Protein 4LZH (pdb70)

Structure (mmCIF, N/CA/C/O backbone):
data_4LZH
#
_entry.id   4LZH
#
_cell.length_a   150.746
_cell.length_b   150.746
_cell.length_c   43.067
_cell.angle_alpha   90.000
_cell.angle_beta   90.000
_cell.angle_gamma   120.000
#
_symmetry.space_group_name_H-M   'H 3'
#
loop_
_entity.id
_entity.type
_entity.pdbx_description
1 polymer L,D-transpeptidase
2 water water
#
loop_
_atom_site.group_PDB
_atom_site.id
_atom_site.type_symbol
_atom_site.label_atom_id
_atom_site.label_alt_id
_atom_site.label_comp_id
_atom_site.label_asym_id
_atom_site.label_entity_id
_atom_site.label_seq_id
_atom_site.pdbx_PDB_ins_code
_atom_site.Cartn_x
_atom_site.Cartn_y
_atom_site.Cartn_z
_atom_site.occupancy
_atom_site.B_iso_or_equiv
_atom_site.auth_seq_id
_atom_site.auth_comp_id
_atom_site.auth_asym_id
_atom_site.auth_atom_id
_atom_site.pdbx_PDB_model_num
ATOM 1 N N . ASN A 1 2 ? 51.737 22.170 3.214 1.00 43.47 21 ASN A N 1
ATOM 2 C CA . ASN A 1 2 ? 50.579 22.538 4.090 1.00 37.88 21 ASN A CA 1
ATOM 3 C C . ASN A 1 2 ? 50.224 21.345 4.972 1.00 36.66 21 ASN A C 1
ATOM 4 O O . ASN A 1 2 ? 50.047 20.213 4.469 1.00 32.29 21 ASN A O 1
ATOM 9 N N . ALA A 1 3 ? 50.112 21.582 6.280 1.00 32.71 22 ALA A N 1
ATOM 10 C CA . ALA A 1 3 ? 49.870 20.486 7.222 1.00 36.56 22 ALA A CA 1
ATOM 11 C C . ALA A 1 3 ? 48.496 19.811 7.016 1.00 32.77 22 ALA A C 1
ATOM 12 O O . ALA A 1 3 ? 48.327 18.669 7.423 1.00 36.89 22 ALA A O 1
ATOM 14 N N . VAL A 1 4 ? 47.528 20.527 6.431 1.00 29.90 23 VAL A N 1
ATOM 15 C CA . VAL A 1 4 ? 46.198 19.944 6.193 1.00 26.25 23 VAL A CA 1
ATOM 16 C C . VAL A 1 4 ? 45.886 19.566 4.716 1.00 24.64 23 VAL A C 1
ATOM 17 O O . VAL A 1 4 ? 44.721 19.384 4.370 1.00 18.10 23 VAL A O 1
ATOM 21 N N . THR A 1 5 ? 46.932 19.450 3.882 1.00 23.09 24 THR A N 1
ATOM 22 C CA . THR A 1 5 ? 46.838 18.839 2.556 1.00 24.38 24 THR A CA 1
ATOM 23 C C . THR A 1 5 ? 47.539 17.519 2.653 1.00 23.10 24 THR A C 1
ATOM 24 O O . THR A 1 5 ? 48.686 17.506 3.025 1.00 24.67 24 THR A O 1
ATOM 28 N N . TYR A 1 6 ? 46.850 16.410 2.396 1.00 21.47 25 TYR A N 1
ATOM 29 C CA . TYR A 1 6 ? 47.412 15.109 2.561 1.00 20.22 25 TYR A CA 1
ATOM 30 C C . TYR A 1 6 ? 47.469 14.420 1.213 1.00 21.70 25 TYR A C 1
ATOM 31 O O . TYR A 1 6 ? 46.491 14.404 0.456 1.00 18.96 25 TYR A O 1
ATOM 40 N N . PRO A 1 7 ? 48.593 13.779 0.897 1.00 25.79 26 PRO A N 1
ATOM 41 C CA . PRO A 1 7 ? 48.586 12.891 -0.277 1.00 24.92 26 PRO A CA 1
ATOM 42 C C . PRO A 1 7 ? 47.612 11.752 -0.044 1.00 23.14 26 PRO A C 1
ATOM 43 O O . PRO A 1 7 ? 47.458 11.284 1.074 1.00 26.84 26 PRO A O 1
ATOM 47 N N . LEU A 1 8 ? 46.834 11.390 -1.043 1.00 21.16 27 LEU A N 1
ATOM 48 C CA . LEU A 1 8 ? 45.906 10.320 -0.844 1.00 23.43 27 LEU A CA 1
ATOM 49 C C . LEU A 1 8 ? 46.575 9.005 -1.038 1.00 24.75 27 LEU A C 1
ATOM 50 O O . LEU A 1 8 ? 47.235 8.778 -2.084 1.00 25.29 27 LEU A O 1
ATOM 55 N N . PRO A 1 9 ? 46.371 8.095 -0.088 1.00 26.41 28 PRO A N 1
ATOM 56 C CA . PRO A 1 9 ? 46.946 6.753 -0.277 1.00 28.14 28 PRO A CA 1
ATOM 57 C C . PRO A 1 9 ? 46.260 6.065 -1.465 1.00 25.38 28 PRO A C 1
ATOM 58 O O . PRO A 1 9 ? 45.118 6.324 -1.715 1.00 24.10 28 PRO A O 1
ATOM 62 N N . THR A 1 10 ? 46.944 5.217 -2.187 1.00 26.91 29 THR A N 1
ATOM 63 C CA . THR A 1 10 ? 46.298 4.555 -3.323 1.00 27.54 29 THR A CA 1
ATOM 64 C C . THR A 1 10 ? 46.029 3.073 -3.049 1.00 29.14 29 THR A C 1
ATOM 65 O O . THR A 1 10 ? 45.533 2.363 -3.923 1.00 29.73 29 THR A O 1
ATOM 69 N N . ASP A 1 11 ? 46.341 2.623 -1.838 1.00 25.67 30 ASP A N 1
ATOM 70 C CA . ASP A 1 11 ? 46.225 1.231 -1.472 1.00 23.54 30 ASP A CA 1
ATOM 71 C C . ASP A 1 11 ? 45.050 0.927 -0.558 1.00 24.40 30 ASP A C 1
ATOM 72 O O . ASP A 1 11 ? 44.986 -0.155 0.040 1.00 20.85 30 ASP A O 1
ATOM 77 N N . GLY A 1 12 ? 44.115 1.878 -0.432 1.00 22.48 31 GLY A N 1
ATOM 78 C CA . GLY A 1 12 ? 42.991 1.697 0.465 1.00 21.25 31 GLY A CA 1
ATOM 79 C C . GLY A 1 12 ? 43.210 2.174 1.890 1.00 21.03 31 GLY A C 1
ATOM 80 O O . GLY A 1 12 ? 42.282 2.065 2.718 1.00 21.02 31 GLY A O 1
ATOM 81 N N . SER A 1 13 ? 44.411 2.683 2.2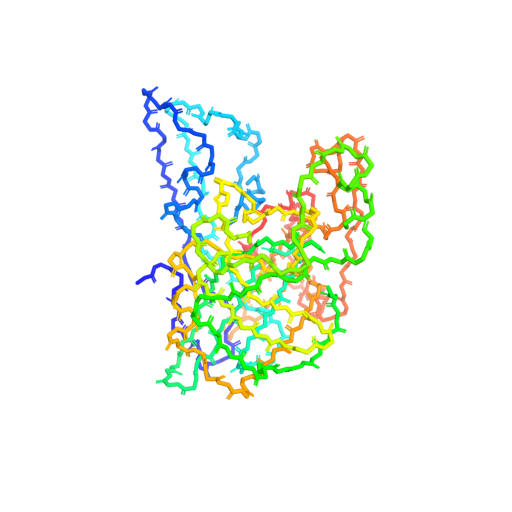23 1.00 19.18 32 SER A N 1
ATOM 82 C CA . SER A 1 13 ? 44.619 3.236 3.558 1.00 17.83 32 SER A CA 1
ATOM 83 C C . SER A 1 13 ? 43.719 4.469 3.716 1.00 15.82 32 SER A C 1
ATOM 84 O O . SER A 1 13 ? 43.545 5.220 2.779 1.00 15.34 32 SER A O 1
ATOM 87 N N . ARG A 1 14 ? 43.222 4.675 4.922 1.00 14.30 33 ARG A N 1
ATOM 88 C CA . ARG A 1 14 ? 42.440 5.859 5.279 1.00 14.82 33 ARG A CA 1
ATOM 89 C C . ARG A 1 14 ? 43.066 6.680 6.408 1.00 14.14 33 ARG A C 1
ATOM 90 O O . ARG A 1 14 ? 42.560 7.729 6.751 1.00 14.28 33 ARG A O 1
ATOM 98 N N . LEU A 1 15 ? 44.184 6.216 6.977 1.00 15.00 34 LEU A N 1
ATOM 99 C CA . LEU A 1 15 ? 44.803 6.947 8.065 1.00 14.66 34 LEU A CA 1
ATOM 100 C C . LEU A 1 15 ? 45.756 7.935 7.405 1.00 16.12 34 LEU A C 1
ATOM 101 O O . LEU A 1 15 ? 46.641 7.493 6.674 1.00 17.55 34 LEU A O 1
ATOM 106 N N . VAL A 1 16 ? 45.635 9.234 7.652 1.00 13.29 35 VAL A N 1
ATOM 107 C CA . VAL A 1 16 ? 46.517 10.206 7.018 1.00 14.98 35 VAL A CA 1
ATOM 108 C C . VAL A 1 16 ? 46.982 11.186 8.045 1.00 14.80 35 VAL A C 1
ATOM 109 O O . VAL A 1 16 ? 46.290 11.409 9.056 1.00 13.76 35 VAL A O 1
ATOM 113 N N . GLY A 1 17 ? 48.136 11.791 7.798 1.00 14.80 36 GLY A N 1
ATOM 114 C CA . GLY A 1 17 ? 48.605 12.869 8.658 1.00 16.74 36 GLY A CA 1
ATOM 115 C C . GLY A 1 17 ? 49.390 12.467 9.881 1.00 18.13 36 GLY A C 1
ATOM 116 O O . GLY A 1 17 ? 49.609 11.284 10.143 1.00 15.92 36 GLY A O 1
ATOM 117 N N . GLN A 1 18 ? 49.804 13.485 10.648 1.00 19.24 37 GLN A N 1
ATOM 118 C CA A GLN A 1 18 ? 50.622 13.286 11.854 0.60 20.73 37 GLN A CA 1
ATOM 119 C CA B GLN A 1 18 ? 50.646 13.307 11.844 0.40 19.91 37 GLN A CA 1
ATOM 120 C C . GLN A 1 18 ? 50.217 14.334 12.853 1.00 19.50 37 GLN A C 1
ATOM 121 O O . GLN A 1 18 ? 49.998 15.485 12.486 1.00 21.23 37 GLN A O 1
ATOM 132 N N . ASN A 1 19 ? 50.111 13.960 14.113 1.00 16.88 38 ASN A N 1
ATOM 133 C CA . ASN A 1 19 ? 49.763 14.948 15.118 1.00 17.39 38 ASN A CA 1
ATOM 134 C C . ASN A 1 19 ? 50.999 15.804 15.433 1.00 16.97 38 ASN A C 1
ATOM 135 O O . ASN A 1 19 ? 52.112 15.407 15.177 1.00 17.33 38 ASN A O 1
ATOM 140 N N . GLN A 1 20 ? 50.777 16.978 15.989 1.00 18.56 39 GLN A N 1
ATOM 141 C CA . GLN A 1 20 ? 51.868 17.759 16.562 1.00 19.62 39 GLN A CA 1
ATOM 142 C C . GLN A 1 20 ? 51.580 18.006 18.030 1.00 17.95 39 GLN A C 1
ATOM 143 O O . GLN A 1 20 ? 50.470 17.944 18.434 1.00 16.55 39 GLN A O 1
ATOM 149 N N . VAL A 1 21 ? 52.566 18.422 18.776 1.00 17.82 40 VAL A N 1
ATOM 150 C CA . VAL A 1 21 ? 52.334 18.843 20.137 1.00 18.89 40 VAL A CA 1
ATOM 151 C C . VAL A 1 21 ? 53.196 20.074 20.281 1.00 21.03 40 VAL A C 1
ATOM 152 O O . VAL A 1 21 ? 54.376 20.028 19.911 1.00 22.52 40 VAL A O 1
ATOM 156 N N . ILE A 1 22 ? 52.631 21.149 20.808 1.00 21.99 41 ILE A N 1
ATOM 157 C CA . ILE A 1 22 ? 53.369 22.377 20.988 1.00 24.54 41 ILE A CA 1
ATOM 158 C C . ILE A 1 22 ? 53.343 22.771 22.436 1.00 25.06 41 ILE A C 1
ATOM 159 O O . ILE A 1 22 ? 52.534 22.252 23.217 1.00 25.37 41 ILE A O 1
ATOM 164 N N . THR A 1 23 ? 54.236 23.682 22.819 1.00 28.54 42 THR A N 1
ATOM 165 C CA . THR A 1 23 ? 54.231 24.220 24.182 1.00 32.17 42 THR A CA 1
ATOM 166 C C . THR A 1 23 ? 53.702 25.658 24.117 1.00 32.51 42 THR A C 1
ATOM 167 O O . THR A 1 23 ? 54.121 26.413 23.275 1.00 31.11 42 THR A O 1
ATOM 171 N N . ILE A 1 24 ? 52.770 25.987 25.001 1.00 34.60 43 ILE A N 1
ATOM 172 C CA . ILE A 1 24 ? 52.222 27.337 25.107 1.00 34.19 43 ILE A CA 1
ATOM 173 C C . ILE A 1 24 ? 53.290 28.225 25.813 1.00 35.97 43 ILE A C 1
ATOM 174 O O . ILE A 1 24 ? 53.663 27.940 26.956 1.00 38.65 43 ILE A O 1
ATOM 179 N N . PRO A 1 25 ? 53.783 29.291 25.166 1.00 36.35 44 PRO A N 1
ATOM 180 C CA . PRO A 1 25 ? 54.626 30.206 25.997 1.00 39.61 44 PRO A CA 1
ATOM 181 C C . PRO A 1 25 ? 54.157 30.471 27.468 1.00 41.57 44 PRO A C 1
ATOM 182 O O . PRO A 1 25 ? 52.956 30.534 27.752 1.00 33.07 44 PRO A O 1
ATOM 186 N N . ASP A 1 26 ? 55.110 30.612 28.407 1.00 44.70 45 ASP A N 1
ATOM 187 C CA . ASP A 1 26 ? 54.757 30.933 29.826 1.00 48.90 45 ASP A CA 1
ATOM 188 C C . ASP A 1 26 ? 53.995 32.248 29.940 1.00 45.82 45 ASP A C 1
ATOM 189 O O . ASP A 1 26 ? 53.119 32.378 30.793 1.00 46.22 45 ASP A O 1
ATOM 194 N N . ASP A 1 27 ? 54.379 33.204 29.085 1.00 43.08 46 ASP A N 1
ATOM 195 C CA . ASP A 1 27 ? 53.820 34.568 29.001 1.00 46.95 46 ASP A CA 1
ATOM 196 C C . ASP A 1 27 ? 52.554 34.670 28.107 1.00 45.46 46 ASP A C 1
ATOM 197 O O . ASP A 1 27 ? 52.167 35.798 27.721 1.00 44.34 46 ASP A O 1
ATOM 202 N N . ASN A 1 28 ? 51.935 33.523 27.758 1.00 38.64 47 ASN A N 1
ATOM 203 C CA . ASN A 1 28 ? 50.799 33.515 26.810 1.00 36.27 47 ASN A CA 1
ATOM 204 C C . ASN A 1 28 ? 49.618 34.384 27.220 1.00 34.49 47 ASN A C 1
ATOM 205 O O . ASN A 1 28 ? 49.087 34.215 28.306 1.00 33.09 47 ASN A O 1
ATOM 210 N N . LYS A 1 29 ? 49.130 35.198 26.283 1.00 37.21 48 LYS A N 1
ATOM 211 C CA . LYS A 1 29 ? 47.893 35.965 26.457 1.00 38.26 48 LYS A CA 1
ATOM 212 C C . LYS A 1 29 ? 46.731 35.573 25.505 1.00 36.34 48 LYS A C 1
ATOM 213 O O . LYS A 1 29 ? 45.590 36.055 25.658 1.00 34.11 48 LYS A O 1
ATOM 219 N N . GLN A 1 30 ? 47.014 34.661 24.579 1.00 34.29 49 GLN A N 1
ATOM 220 C CA . GLN A 1 30 ? 46.078 34.278 23.486 1.00 30.73 49 GLN A CA 1
ATOM 221 C C . GLN A 1 30 ? 45.045 33.253 23.908 1.00 27.40 49 GLN A C 1
ATOM 222 O O . GLN A 1 30 ? 45.377 32.319 24.653 1.00 28.31 49 GLN A O 1
ATOM 228 N N . PRO A 1 31 ? 43.802 33.403 23.430 1.00 22.34 50 PRO A N 1
ATOM 229 C CA . PRO A 1 31 ? 42.815 32.408 23.742 1.00 22.50 50 PRO A CA 1
ATOM 230 C C . PRO A 1 31 ? 43.082 31.159 22.855 1.00 20.23 50 PRO A C 1
ATOM 231 O O . PRO A 1 31 ? 43.928 31.198 21.963 1.00 20.34 50 PRO A O 1
ATOM 235 N N . LEU A 1 32 ? 42.343 30.097 23.081 1.00 20.88 51 LEU A N 1
ATOM 236 C CA . LEU A 1 32 ? 42.504 28.875 22.297 1.00 19.31 51 LEU A CA 1
ATOM 237 C C . LEU A 1 32 ? 42.290 29.109 20.818 1.00 21.01 51 LEU A C 1
ATOM 238 O O . LEU A 1 32 ? 42.996 28.523 20.016 1.00 21.42 51 LEU A O 1
ATOM 243 N N . GLU A 1 33 ? 41.325 29.976 20.457 1.00 18.69 52 GLU A N 1
ATOM 244 C CA . GLU A 1 33 ? 40.961 30.238 19.060 1.00 18.69 52 GLU A CA 1
ATOM 245 C C . GLU A 1 33 ? 42.154 30.683 18.276 1.00 18.89 52 GLU A C 1
ATOM 246 O O . GLU A 1 33 ? 42.254 30.394 17.111 1.00 18.92 52 GLU A O 1
ATOM 252 N N . TYR A 1 34 ? 43.050 31.395 18.934 1.00 19.04 53 TYR A N 1
ATOM 253 C CA . TYR A 1 34 ? 44.293 31.800 18.284 1.00 21.42 53 TYR A CA 1
ATOM 254 C C . TYR A 1 34 ? 45.144 30.621 17.805 1.00 20.51 53 TYR A C 1
ATOM 255 O O . TYR A 1 34 ? 45.651 30.644 16.670 1.00 20.13 53 TYR A O 1
ATOM 264 N N . PHE A 1 35 ? 45.295 29.617 18.656 1.00 21.15 54 PHE A N 1
ATOM 265 C CA . PHE A 1 35 ? 46.042 28.375 18.273 1.00 19.92 54 PHE A CA 1
ATOM 266 C C . PHE A 1 35 ? 45.297 27.559 17.260 1.00 18.89 54 PHE A C 1
ATOM 267 O O . PHE A 1 35 ? 45.858 27.116 16.290 1.00 19.42 54 PHE A O 1
ATOM 275 N N . ALA A 1 36 ? 44.003 27.435 17.448 1.00 19.50 55 ALA A N 1
ATOM 276 C CA . ALA A 1 36 ? 43.185 26.723 16.497 1.00 18.72 55 ALA A CA 1
ATOM 277 C C . ALA A 1 36 ? 43.326 27.352 15.100 1.00 18.27 55 ALA A C 1
ATOM 278 O O . ALA A 1 36 ? 43.544 26.633 14.111 1.00 15.87 55 ALA A O 1
ATOM 280 N N . ALA A 1 37 ? 43.234 28.679 14.999 1.00 17.05 56 ALA A N 1
ATOM 281 C CA . ALA A 1 37 ? 43.450 29.339 13.705 1.00 18.02 56 ALA A CA 1
ATOM 282 C C . ALA A 1 37 ? 44.851 29.109 13.107 1.00 20.42 56 ALA A C 1
ATOM 283 O O . ALA A 1 37 ? 45.004 28.807 11.918 1.00 19.07 56 ALA A O 1
ATOM 285 N N . LYS A 1 38 ? 45.868 29.223 13.933 1.00 21.70 57 LYS A N 1
ATOM 286 C CA . LYS A 1 38 ? 47.251 29.060 13.487 1.00 23.01 57 LYS A CA 1
ATOM 287 C C . LYS A 1 38 ? 47.456 27.684 12.878 1.00 22.73 57 LYS A C 1
ATOM 288 O O . LYS A 1 38 ? 48.150 27.523 11.882 1.00 21.72 57 LYS A O 1
ATOM 294 N N . TYR A 1 39 ? 46.800 26.675 13.429 1.00 20.69 58 TYR A N 1
ATOM 295 C CA . TYR A 1 39 ? 46.983 25.296 12.952 1.00 19.26 58 TYR A CA 1
ATOM 296 C C . TYR A 1 39 ? 45.861 24.769 12.074 1.00 18.83 58 TYR A C 1
ATOM 297 O O . TYR A 1 39 ? 45.800 23.578 11.790 1.00 17.55 58 TYR A O 1
ATOM 306 N N . GLN A 1 40 ? 44.926 25.649 11.685 1.00 18.62 59 GLN A N 1
ATOM 307 C CA . GLN A 1 40 ? 43.813 25.285 10.852 1.00 18.18 59 GLN A CA 1
ATOM 308 C C . GLN A 1 40 ? 42.976 24.157 11.455 1.00 17.08 59 GLN A C 1
ATOM 309 O O . GLN A 1 40 ? 42.650 23.218 10.746 1.00 14.44 59 GLN A O 1
ATOM 323 N N . GLY A 1 42 ? 39.540 23.208 14.163 1.00 14.89 61 GLY A N 1
ATOM 324 C CA . GLY A 1 42 ? 38.368 23.735 14.795 1.00 15.42 61 GLY A CA 1
ATOM 325 C C . GLY A 1 42 ? 38.506 23.875 16.274 1.00 17.78 61 GLY A C 1
ATOM 326 O O . GLY A 1 42 ? 39.228 23.087 16.912 1.00 16.87 61 GLY A O 1
ATOM 327 N N . LEU A 1 43 ? 37.737 24.788 16.840 1.00 18.39 62 LEU A N 1
ATOM 328 C CA . LEU A 1 43 ? 37.783 24.958 18.298 1.00 18.60 62 LEU A CA 1
ATOM 329 C C . LEU A 1 43 ? 37.336 23.662 19.042 1.00 17.98 62 LEU A C 1
ATOM 330 O O . LEU A 1 43 ? 38.020 23.229 20.011 1.00 18.29 62 LEU A O 1
ATOM 335 N N . SER A 1 44 ? 36.267 23.001 18.594 1.00 18.13 63 SER A N 1
ATOM 336 C CA . SER A 1 44 ? 35.808 21.818 19.282 1.00 20.72 63 SER A CA 1
ATOM 337 C C . SER A 1 44 ? 36.852 20.690 19.201 1.00 19.35 63 SER A C 1
ATOM 338 O O . SER A 1 44 ? 37.056 19.949 20.189 1.00 17.41 63 SER A O 1
ATOM 341 N N . ASN A 1 45 ? 37.496 20.554 18.054 1.00 17.96 64 ASN A N 1
ATOM 342 C CA . ASN A 1 45 ? 38.579 19.551 17.884 1.00 17.67 64 ASN A CA 1
ATOM 343 C C . ASN A 1 45 ? 39.713 19.782 18.882 1.00 16.62 64 ASN A C 1
ATOM 344 O O . ASN A 1 45 ? 40.269 18.802 19.403 1.00 16.06 64 ASN A O 1
ATOM 357 N N . LEU A 1 47 ? 39.447 21.322 21.784 1.00 17.72 66 LEU A N 1
ATOM 358 C CA . LEU A 1 47 ? 38.956 20.976 23.110 1.00 19.25 66 LEU A CA 1
ATOM 359 C C . LEU A 1 47 ? 38.978 19.463 23.288 1.00 20.10 66 LEU A C 1
ATOM 360 O O . LEU A 1 47 ? 39.282 18.976 24.362 1.00 18.16 66 LEU A O 1
ATOM 365 N N . GLU A 1 48 ? 38.590 18.726 22.266 1.00 17.17 67 GLU A N 1
ATOM 366 C CA . GLU A 1 48 ? 38.507 17.248 22.348 1.00 17.45 67 GLU A CA 1
ATOM 367 C C . GLU A 1 48 ? 39.901 16.673 22.577 1.00 16.77 67 GLU A C 1
ATOM 368 O O . GLU A 1 48 ? 40.110 15.791 23.416 1.00 17.50 67 GLU A O 1
ATOM 374 N N . ALA A 1 49 ? 40.885 17.229 21.909 1.00 16.23 68 ALA A N 1
ATOM 375 C CA . ALA A 1 49 ? 42.230 16.696 21.988 1.00 16.41 68 ALA A CA 1
ATOM 376 C C . ALA A 1 49 ? 42.971 17.137 23.231 1.00 19.70 68 ALA A C 1
ATOM 377 O O . ALA A 1 49 ? 44.096 16.625 23.531 1.00 18.55 68 ALA A O 1
ATOM 379 N N . ASN A 1 50 ? 42.429 18.152 23.948 1.00 18.73 69 ASN A N 1
ATOM 380 C CA . ASN A 1 50 ? 43.130 18.711 25.048 1.00 19.14 69 ASN A CA 1
ATOM 381 C C . ASN A 1 50 ? 42.247 18.851 26.311 1.00 21.06 69 ASN A C 1
ATOM 382 O O . ASN A 1 50 ? 41.878 19.950 26.660 1.00 19.80 69 ASN A O 1
ATOM 387 N N . PRO A 1 51 ? 41.988 17.741 27.006 1.00 22.87 70 PRO A N 1
ATOM 388 C CA . PRO A 1 51 ? 41.144 17.692 28.211 1.00 25.99 70 PRO A CA 1
ATOM 389 C C . PRO A 1 51 ? 41.495 18.744 29.206 1.00 26.52 70 PRO A C 1
ATOM 390 O O . PRO A 1 51 ? 42.636 18.959 29.513 1.00 27.50 70 PRO A O 1
ATOM 394 N N . GLY A 1 52 ? 40.495 19.471 29.655 1.00 31.99 71 GLY A N 1
ATOM 395 C CA . GLY A 1 52 ? 40.752 20.552 30.603 1.00 35.13 71 GLY A CA 1
ATOM 396 C C . GLY A 1 52 ? 41.459 21.809 30.076 1.00 35.59 71 GLY A C 1
ATOM 397 O O . GLY A 1 52 ? 41.800 22.690 30.868 1.00 37.49 71 GLY A O 1
ATOM 398 N N . VAL A 1 53 ? 41.680 21.966 28.769 1.00 28.72 72 VAL A N 1
ATOM 399 C CA . VAL A 1 53 ? 42.350 23.193 28.308 1.00 27.60 72 VAL A CA 1
ATOM 400 C C . VAL A 1 53 ? 41.358 24.363 28.562 1.00 28.58 72 VAL A C 1
ATOM 401 O O . VAL A 1 53 ? 40.147 24.181 28.468 1.00 29.60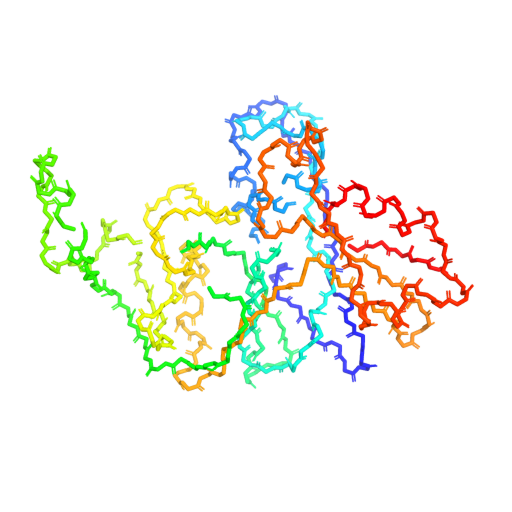 72 VAL A O 1
ATOM 405 N N . ASP A 1 54 ? 41.887 25.549 28.826 1.00 32.45 73 ASP A N 1
ATOM 406 C CA . ASP A 1 54 ? 41.096 26.741 29.088 1.00 35.77 73 ASP A CA 1
ATOM 407 C C . ASP A 1 54 ? 40.875 27.479 27.777 1.00 33.22 73 ASP A C 1
ATOM 408 O O . ASP A 1 54 ? 41.799 28.007 27.224 1.00 33.35 73 ASP A O 1
ATOM 413 N N . THR A 1 55 ? 39.660 27.534 27.269 1.00 35.33 74 THR A N 1
ATOM 414 C CA . THR A 1 55 ? 39.441 28.263 26.020 1.00 34.28 74 THR A CA 1
ATOM 415 C C . THR A 1 55 ? 39.750 29.754 26.117 1.00 32.78 74 THR A C 1
ATOM 416 O O . THR A 1 55 ? 40.126 30.373 25.136 1.00 28.32 74 THR A O 1
ATOM 420 N N . TYR A 1 56 ? 39.566 30.335 27.305 1.00 30.05 75 TYR A N 1
ATOM 421 C CA . TYR A 1 56 ? 39.828 31.750 27.538 1.00 30.74 75 TYR A CA 1
ATOM 422 C C . TYR A 1 56 ? 41.302 32.056 27.433 1.00 29.54 75 TYR A C 1
ATOM 423 O O . TYR A 1 56 ? 41.691 33.046 26.846 1.00 28.38 75 TYR A O 1
ATOM 432 N N . LEU A 1 57 ? 42.143 31.198 28.017 1.00 33.21 76 LEU A N 1
ATOM 433 C CA . LEU A 1 57 ? 43.561 31.469 28.052 1.00 32.90 76 LEU A CA 1
ATOM 434 C C . LEU A 1 57 ? 44.313 30.184 28.364 1.00 33.30 76 LEU A C 1
ATOM 435 O O . LEU A 1 57 ? 44.444 29.807 29.544 1.00 32.92 76 LEU A O 1
ATOM 440 N N . PRO A 1 58 ? 44.778 29.485 27.319 1.00 31.53 77 PRO A N 1
ATOM 441 C CA . PRO A 1 58 ? 45.570 28.279 27.562 1.00 31.44 77 PRO A CA 1
ATOM 442 C C . PRO A 1 58 ? 46.786 28.566 28.491 1.00 32.26 77 PRO A C 1
ATOM 443 O O . PRO A 1 58 ? 47.591 29.476 28.257 1.00 32.09 77 PRO A O 1
ATOM 447 N N . LYS A 1 59 ? 46.888 27.733 29.506 1.00 37.23 78 LYS A N 1
ATOM 448 C CA . LYS A 1 59 ? 47.863 27.911 30.592 1.00 40.53 78 LYS A CA 1
ATOM 449 C C . LYS A 1 59 ? 49.280 27.970 30.074 1.00 39.87 78 LYS A C 1
ATOM 450 O O . LYS A 1 59 ? 49.759 27.026 29.439 1.00 35.81 78 LYS A O 1
ATOM 456 N N . GLY A 1 60 ? 49.977 29.062 30.371 1.00 38.82 79 GLY A N 1
ATOM 457 C CA . GLY A 1 60 ? 51.365 29.243 29.905 1.00 38.90 79 GLY A CA 1
ATOM 458 C C . GLY A 1 60 ? 52.227 28.070 30.405 1.00 41.36 79 GLY A C 1
ATOM 459 O O . GLY A 1 60 ? 51.973 27.546 31.481 1.00 39.42 79 GLY A O 1
ATOM 460 N N . GLY A 1 61 ? 53.178 27.607 29.592 1.00 42.11 80 GLY A N 1
ATOM 461 C CA . GLY A 1 61 ? 53.923 26.364 29.876 1.00 46.44 80 GLY A CA 1
ATOM 462 C C . GLY A 1 61 ? 53.174 25.018 29.818 1.00 44.63 80 GLY A C 1
ATOM 463 O O . GLY A 1 61 ? 53.727 23.970 30.179 1.00 41.04 80 GLY A O 1
ATOM 464 N N . SER A 1 62 ? 51.915 24.995 29.405 1.00 36.71 81 SER A N 1
ATOM 465 C CA . SER A 1 62 ? 51.261 23.712 29.238 1.00 33.72 81 SER A CA 1
ATOM 466 C C . SER A 1 62 ? 51.563 23.234 27.794 1.00 29.61 81 SER A C 1
ATOM 467 O O . SER A 1 62 ? 52.128 23.986 26.957 1.00 30.05 81 SER A O 1
ATOM 470 N N . VAL A 1 63 ? 51.185 21.988 27.509 1.00 28.65 82 VAL A N 1
ATOM 471 C CA . VAL A 1 63 ? 51.369 21.443 26.142 1.00 25.15 82 VAL A CA 1
ATOM 472 C C . VAL A 1 63 ? 50.043 21.338 25.482 1.00 24.64 82 VAL A C 1
ATOM 473 O O . VAL A 1 63 ? 49.044 21.130 26.143 1.00 22.83 82 VAL A O 1
ATOM 477 N N . LEU A 1 64 ? 50.034 21.488 24.167 1.00 22.93 83 LEU A N 1
ATOM 478 C CA . LEU A 1 64 ? 48.783 21.446 23.423 1.00 21.60 83 LEU A CA 1
ATOM 479 C C . LEU A 1 64 ? 48.910 20.476 22.272 1.00 18.30 83 LEU A C 1
ATOM 480 O O . LEU A 1 64 ? 49.833 20.528 21.483 1.00 16.58 83 LEU A O 1
ATOM 485 N N . ASN A 1 65 ? 47.987 19.543 22.216 1.00 17.41 84 ASN A N 1
ATOM 486 C CA . ASN A 1 65 ? 47.918 18.598 21.141 1.00 16.76 84 ASN A CA 1
ATOM 487 C C . ASN A 1 65 ? 47.229 19.220 19.921 1.00 16.59 84 ASN A C 1
ATOM 488 O O . ASN A 1 65 ? 46.182 19.806 20.047 1.00 17.41 84 ASN A O 1
ATOM 493 N N . ILE A 1 66 ? 47.775 18.993 18.739 1.00 16.65 85 ILE A N 1
ATOM 494 C CA . ILE A 1 66 ? 47.205 19.511 17.469 1.00 15.80 85 ILE A CA 1
ATOM 495 C C . ILE A 1 66 ? 46.829 18.267 16.653 1.00 15.95 85 ILE A C 1
ATOM 496 O O . ILE A 1 66 ? 47.728 17.587 16.152 1.00 16.22 85 ILE A O 1
ATOM 501 N N . PRO A 1 67 ? 45.535 17.965 16.538 1.00 15.59 86 PRO A N 1
ATOM 502 C CA . PRO A 1 67 ? 45.079 16.655 16.036 1.00 15.79 86 PRO A CA 1
ATOM 503 C C . PRO A 1 67 ? 44.969 16.638 14.510 1.00 16.34 86 PRO A C 1
ATOM 504 O O . PRO A 1 67 ? 43.878 16.671 13.968 1.00 19.23 86 PRO A O 1
ATOM 508 N N . GLN A 1 68 ? 46.127 16.609 13.844 1.00 16.36 87 GLN A N 1
ATOM 509 C CA . GLN A 1 68 ? 46.226 16.675 12.382 1.00 16.56 87 GLN A CA 1
ATOM 510 C C . GLN A 1 68 ? 46.262 15.290 11.765 1.00 16.24 87 GLN A C 1
ATOM 511 O O . GLN A 1 68 ? 46.087 15.187 10.577 1.00 17.99 87 GLN A O 1
ATOM 517 N N . GLN A 1 69 ? 46.437 14.244 12.564 1.00 14.70 88 GLN A N 1
ATOM 518 C CA . GLN A 1 69 ? 46.196 12.882 12.120 1.00 13.34 88 GLN A CA 1
ATOM 519 C C . GLN A 1 69 ? 44.725 12.491 12.156 1.00 12.23 88 GLN A C 1
ATOM 520 O O . GLN A 1 69 ? 44.019 12.815 13.107 1.00 11.38 88 GLN A O 1
ATOM 526 N N . LEU A 1 70 ? 44.236 11.871 11.082 1.00 11.33 89 LEU A N 1
ATOM 527 C CA . LEU A 1 70 ? 42.833 11.571 10.965 1.00 11.77 89 LEU A CA 1
ATOM 528 C C . LEU A 1 70 ? 42.592 10.331 10.100 1.00 12.23 89 LEU A C 1
ATOM 529 O O . LEU A 1 70 ? 43.455 9.917 9.329 1.00 11.68 89 LEU A O 1
ATOM 534 N N . ILE A 1 71 ? 41.409 9.746 10.272 1.00 11.00 90 ILE A N 1
ATOM 535 C CA . ILE A 1 71 ? 40.889 8.745 9.371 1.00 10.81 90 ILE A CA 1
ATOM 536 C C . ILE A 1 71 ? 39.941 9.412 8.356 1.00 11.54 90 ILE A C 1
ATOM 537 O O . ILE A 1 71 ? 38.975 10.090 8.738 1.00 12.35 90 ILE A O 1
ATOM 542 N N . LEU A 1 72 ? 40.162 9.156 7.082 1.00 11.81 91 LEU A N 1
ATOM 543 C CA . LEU A 1 72 ? 39.226 9.637 6.086 1.00 12.20 91 LEU A CA 1
ATOM 544 C C . LEU A 1 72 ? 37.871 9.015 6.235 1.00 12.52 91 LEU A C 1
ATOM 545 O O . LEU A 1 72 ? 37.761 7.828 6.456 1.00 12.55 91 LEU A O 1
ATOM 550 N N . PRO A 1 73 ? 36.820 9.835 6.193 1.00 13.32 92 PRO A N 1
ATOM 551 C CA . PRO A 1 73 ? 35.487 9.255 6.244 1.00 15.24 92 PRO A CA 1
ATOM 552 C C . PRO A 1 73 ? 35.273 8.239 5.118 1.00 16.14 92 PRO A C 1
ATOM 553 O O . PRO A 1 73 ? 35.919 8.321 4.070 1.00 15.53 92 PRO A O 1
ATOM 557 N N . ASP A 1 74 ? 34.382 7.298 5.356 1.00 18.73 93 ASP A N 1
ATOM 558 C CA . ASP A 1 74 ? 34.110 6.211 4.446 1.00 22.14 93 ASP A CA 1
ATOM 559 C C . ASP A 1 74 ? 33.105 6.712 3.401 1.00 22.66 93 ASP A C 1
ATOM 560 O O . ASP A 1 74 ? 31.883 6.632 3.595 1.00 24.28 93 ASP A O 1
ATOM 565 N N . THR A 1 75 ? 33.626 7.327 2.355 1.00 22.61 94 THR A N 1
ATOM 566 C CA . THR A 1 75 ? 32.806 7.913 1.298 1.00 20.14 94 THR A CA 1
ATOM 567 C C . THR A 1 75 ? 33.594 7.800 0.057 1.00 19.55 94 THR A C 1
ATOM 568 O O . THR A 1 75 ? 34.785 7.546 0.102 1.00 19.95 94 THR A O 1
ATOM 572 N N . VAL A 1 76 ? 32.999 8.153 -1.074 1.00 20.21 95 VAL A N 1
ATOM 573 C CA . VAL A 1 76 ? 33.811 8.360 -2.251 1.00 20.92 95 VAL A CA 1
ATOM 574 C C . VAL A 1 76 ? 34.887 9.416 -2.060 1.00 20.74 95 VAL A C 1
ATOM 575 O O . VAL A 1 76 ? 34.690 10.356 -1.273 1.00 21.19 95 VAL A O 1
ATOM 579 N N . HIS A 1 77 ? 36.005 9.287 -2.772 1.00 17.94 96 HIS A N 1
ATOM 580 C CA . HIS A 1 77 ? 37.039 10.288 -2.749 1.00 20.04 96 HIS A CA 1
ATOM 581 C C . HIS A 1 77 ? 36.927 11.271 -3.886 1.00 21.73 96 HIS A C 1
ATOM 582 O O . HIS A 1 77 ? 37.805 11.378 -4.773 1.00 19.28 96 HIS A O 1
ATOM 589 N N . GLU A 1 78 ? 35.793 11.967 -3.869 1.00 21.73 97 GLU A N 1
ATOM 590 C CA . GLU A 1 78 ? 35.431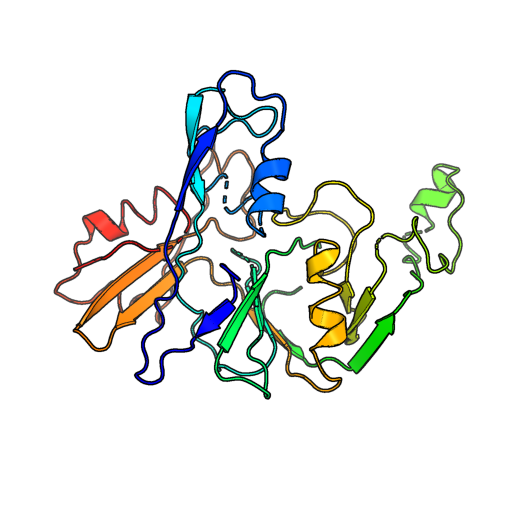 12.837 -4.943 1.00 23.14 97 GLU A CA 1
ATOM 591 C C . GLU A 1 78 ? 34.718 14.046 -4.344 1.00 20.37 97 GLU A C 1
ATOM 592 O O . GLU A 1 78 ? 33.844 13.901 -3.455 1.00 22.24 97 GLU A O 1
ATOM 598 N N . GLY A 1 79 ? 35.098 15.209 -4.831 1.00 19.17 98 GLY A N 1
ATOM 599 C CA . GLY A 1 79 ? 34.387 16.456 -4.496 1.00 17.11 98 GLY A CA 1
ATOM 600 C C . GLY A 1 79 ? 34.514 16.819 -3.032 1.00 15.11 98 GLY A C 1
ATOM 601 O O . GLY A 1 79 ? 35.583 16.645 -2.453 1.00 15.55 98 GLY A O 1
ATOM 602 N N . ILE A 1 80 ? 33.444 17.350 -2.441 1.00 14.73 99 ILE A N 1
ATOM 603 C CA . ILE A 1 80 ? 33.478 17.862 -1.082 1.00 14.20 99 ILE A CA 1
ATOM 604 C C . ILE A 1 80 ? 32.674 16.946 -0.204 1.00 13.59 99 ILE A C 1
ATOM 605 O O . ILE A 1 80 ? 31.565 16.609 -0.521 1.00 14.73 99 ILE A O 1
ATOM 610 N N . ILE A 1 81 ? 33.248 16.551 0.917 1.00 13.46 100 ILE A N 1
ATOM 611 C CA . ILE A 1 81 ? 32.558 15.783 1.949 1.00 13.27 100 ILE A CA 1
ATOM 612 C C . ILE A 1 81 ? 32.597 16.636 3.226 1.00 12.89 100 ILE A C 1
ATOM 613 O O . ILE A 1 81 ? 33.687 17.117 3.660 1.00 14.33 100 ILE A O 1
ATOM 618 N N . ILE A 1 82 ? 31.431 16.851 3.797 1.00 12.79 101 ILE A N 1
ATOM 619 C CA . ILE A 1 82 ? 31.297 17.595 5.067 1.00 13.55 101 ILE A CA 1
ATOM 620 C C . ILE A 1 82 ? 30.769 16.718 6.153 1.00 13.28 101 ILE A C 1
ATOM 621 O O . ILE A 1 82 ? 29.635 16.149 6.044 1.00 14.13 101 ILE A O 1
ATOM 626 N N . ASN A 1 83 ? 31.587 16.554 7.188 1.00 13.84 102 ASN A N 1
ATOM 627 C CA . ASN A 1 83 ? 31.273 15.733 8.317 1.00 13.42 102 ASN A CA 1
ATOM 628 C C . ASN A 1 83 ? 31.088 16.685 9.518 1.00 14.82 102 ASN A C 1
ATOM 629 O O . ASN A 1 83 ? 32.045 17.066 10.202 1.00 15.10 102 ASN A O 1
ATOM 634 N N . SER A 1 84 ? 29.845 17.095 9.732 1.00 15.70 103 SER A N 1
ATOM 635 C CA . SER A 1 84 ? 29.475 18.013 10.812 1.00 19.41 103 SER A CA 1
ATOM 636 C C . SER A 1 84 ? 29.861 17.539 12.216 1.00 18.75 103 SER A C 1
ATOM 637 O O . SER A 1 84 ? 30.276 18.349 13.044 1.00 19.61 103 SER A O 1
ATOM 640 N N . ALA A 1 85 ? 29.835 16.235 12.440 1.00 17.47 104 ALA A N 1
ATOM 641 C CA . ALA A 1 85 ? 30.154 15.638 13.754 1.00 18.29 104 ALA A CA 1
ATOM 642 C C . ALA A 1 85 ? 31.596 15.895 14.166 1.00 16.83 104 ALA A C 1
ATOM 643 O O . ALA A 1 85 ? 31.888 15.855 15.327 1.00 19.21 104 ALA A O 1
ATOM 645 N N . GLU A 1 86 ? 32.489 16.184 13.222 1.00 14.90 105 GLU A N 1
ATOM 646 C CA . GLU A 1 86 ? 33.900 16.522 13.519 1.00 14.92 105 GLU A CA 1
ATOM 647 C C . GLU A 1 86 ? 34.303 17.880 13.008 1.00 14.54 105 GLU A C 1
ATOM 648 O O . GLU A 1 86 ? 35.493 18.220 13.028 1.00 15.71 105 GLU A O 1
ATOM 667 N N . ARG A 1 88 ? 34.548 19.120 10.030 1.00 13.66 107 ARG A N 1
ATOM 668 C CA . ARG A 1 88 ? 35.517 19.131 8.964 1.00 13.24 107 ARG A CA 1
ATOM 669 C C . ARG A 1 88 ? 34.902 19.053 7.593 1.00 12.78 107 ARG A C 1
ATOM 670 O O . ARG A 1 88 ? 33.898 18.385 7.376 1.00 12.36 107 ARG A O 1
ATOM 678 N N . LEU A 1 89 ? 35.581 19.711 6.674 1.00 12.13 108 LEU A N 1
ATOM 679 C CA . LEU A 1 89 ? 35.241 19.665 5.257 1.00 13.38 108 LEU A CA 1
ATOM 680 C C . LEU A 1 89 ? 36.469 19.043 4.601 1.00 13.08 108 LEU A C 1
ATOM 681 O O . LEU A 1 89 ? 37.576 19.552 4.787 1.00 14.90 108 LEU A O 1
ATOM 686 N N . TYR A 1 90 ? 36.242 18.008 3.770 1.00 12.83 109 TYR A N 1
ATOM 687 C CA . TYR A 1 90 ? 37.256 17.282 2.997 1.00 12.19 109 TYR A CA 1
ATOM 688 C C . TYR A 1 90 ? 37.052 17.611 1.522 1.00 12.75 109 TYR A C 1
ATOM 689 O O . TYR A 1 90 ? 35.923 17.536 1.067 1.00 12.36 109 TYR A O 1
ATOM 698 N N . TYR A 1 91 ? 38.104 18.033 0.817 1.00 12.51 110 TYR A N 1
ATOM 699 C CA . TYR A 1 91 ? 37.992 18.343 -0.582 1.00 13.89 110 TYR A CA 1
ATOM 700 C C . TYR A 1 91 ? 38.990 17.498 -1.308 1.00 15.19 110 TYR A C 1
ATOM 701 O O . TYR A 1 91 ? 40.183 17.588 -0.971 1.00 15.67 110 TYR A O 1
ATOM 710 N N . TYR A 1 92 ? 38.477 16.729 -2.247 1.00 15.11 111 TYR A N 1
ATOM 711 C CA . TYR A 1 92 ? 39.220 15.807 -3.146 1.00 16.27 111 TYR A CA 1
ATOM 712 C C . TYR A 1 92 ? 39.274 16.471 -4.526 1.00 16.73 111 TYR A C 1
ATOM 713 O O . TYR A 1 92 ? 38.351 16.317 -5.320 1.00 18.00 111 TYR A O 1
ATOM 722 N N . PRO A 1 93 ? 40.290 17.291 -4.776 1.00 17.62 112 PRO A N 1
ATOM 723 C CA . PRO A 1 93 ? 40.323 18.003 -6.061 1.00 19.52 112 PRO A CA 1
ATOM 724 C C . PRO A 1 93 ? 40.547 17.095 -7.265 1.00 22.24 112 PRO A C 1
ATOM 725 O O . PRO A 1 93 ? 41.305 16.081 -7.215 1.00 20.46 112 PRO A O 1
ATOM 729 N N . LYS A 1 94 ? 39.927 17.472 -8.376 1.00 22.42 113 LYS A N 1
ATOM 730 C CA . LYS A 1 94 ? 40.172 16.770 -9.623 1.00 26.22 113 LYS A CA 1
ATOM 731 C C . LYS A 1 94 ? 41.621 16.862 -10.082 1.00 23.54 113 LYS A C 1
ATOM 732 O O . LYS A 1 94 ? 42.097 15.920 -10.649 1.00 25.54 113 LYS A O 1
ATOM 738 N N . GLY A 1 95 ? 42.267 17.996 -9.800 1.00 21.18 114 GLY A N 1
ATOM 739 C CA . GLY A 1 95 ? 43.572 18.376 -10.329 1.00 22.58 114 GLY A CA 1
ATOM 740 C C . GLY A 1 95 ? 44.732 17.731 -9.614 1.00 23.09 114 GLY A C 1
ATOM 741 O O . GLY A 1 95 ? 45.864 17.868 -10.070 1.00 23.33 114 GLY A O 1
ATOM 742 N N . THR A 1 96 ? 44.464 16.999 -8.517 1.00 20.85 115 THR A N 1
ATOM 743 C CA . THR A 1 96 ? 45.555 16.461 -7.703 1.00 23.24 115 THR A CA 1
ATOM 744 C C . THR A 1 96 ? 45.129 15.095 -7.225 1.00 22.90 115 THR A C 1
ATOM 745 O O . THR A 1 96 ? 43.958 14.671 -7.431 1.00 23.90 115 THR A O 1
ATOM 749 N N . ASN A 1 97 ? 46.070 14.386 -6.580 1.00 21.85 116 ASN A N 1
ATOM 750 C CA . ASN A 1 97 ? 45.706 13.175 -5.894 1.00 22.21 116 ASN A CA 1
ATOM 751 C C . ASN A 1 97 ? 45.863 13.408 -4.376 1.00 21.52 116 ASN A C 1
ATOM 752 O O . ASN A 1 97 ? 46.645 12.736 -3.696 1.00 19.27 116 ASN A O 1
ATOM 757 N N . THR A 1 98 ? 45.180 14.429 -3.872 1.00 19.02 117 THR A N 1
ATOM 758 C CA . THR A 1 98 ? 45.355 14.861 -2.499 1.00 19.20 117 THR A CA 1
ATOM 759 C C . THR A 1 98 ? 43.970 15.040 -1.936 1.00 16.72 117 THR A C 1
ATOM 760 O O . THR A 1 98 ? 42.961 15.012 -2.665 1.00 16.21 117 THR A O 1
ATOM 764 N N . VAL A 1 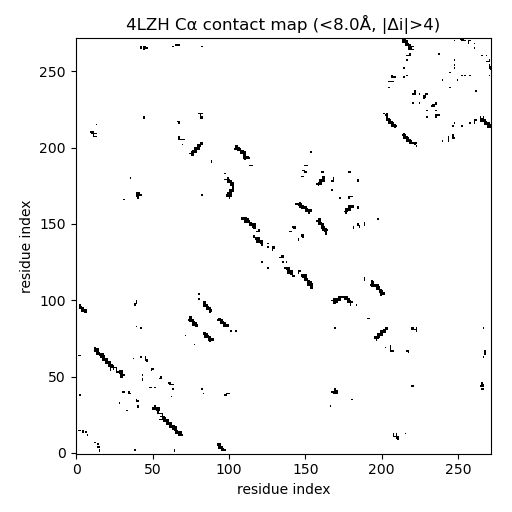99 ? 43.947 15.227 -0.630 1.00 15.70 118 VAL A N 1
ATOM 765 C CA . VAL A 1 99 ? 42.752 15.651 0.084 1.00 14.59 118 VAL A CA 1
ATOM 766 C C . VAL A 1 99 ? 43.116 16.808 0.977 1.00 15.52 118 VAL A C 1
ATOM 767 O O . VAL A 1 99 ? 44.180 16.820 1.619 1.00 16.86 118 VAL A O 1
ATOM 771 N N . ILE A 1 100 ? 42.282 17.843 0.963 1.00 14.37 119 ILE A N 1
ATOM 772 C CA . ILE A 1 100 ? 42.458 18.987 1.791 1.00 14.99 119 ILE A CA 1
ATOM 773 C C . ILE A 1 100 ? 41.395 19.006 2.874 1.00 13.82 119 ILE A C 1
ATOM 774 O O . ILE A 1 100 ? 40.244 18.844 2.583 1.00 13.05 119 ILE A O 1
ATOM 779 N N . VAL A 1 101 ? 41.811 19.172 4.107 1.00 14.40 120 VAL A N 1
ATOM 780 C CA . VAL A 1 101 ? 40.920 19.035 5.233 1.00 15.26 120 VAL A CA 1
ATOM 781 C C . VAL A 1 101 ? 40.885 20.364 5.981 1.00 15.85 120 VAL A C 1
ATOM 782 O O . VAL A 1 101 ? 41.908 20.858 6.511 1.00 18.34 120 VAL A O 1
ATOM 786 N N . LEU A 1 102 ? 39.713 20.997 5.930 1.00 15.67 121 LEU A N 1
ATOM 787 C CA . LEU A 1 102 ? 39.560 22.352 6.504 1.00 14.70 121 LEU A CA 1
ATOM 788 C C . LEU A 1 102 ? 38.537 22.348 7.612 1.00 13.15 121 LEU A C 1
ATOM 789 O O . LEU A 1 102 ? 37.538 21.681 7.501 1.00 11.89 121 LEU A O 1
ATOM 794 N N . PRO A 1 103 ? 38.759 23.165 8.666 1.00 13.00 122 PRO A N 1
ATOM 795 C CA . PRO A 1 103 ? 37.820 23.197 9.799 1.00 13.32 122 PRO A CA 1
ATOM 796 C C . PRO A 1 103 ? 36.623 24.071 9.409 1.00 11.82 122 PRO A C 1
ATOM 797 O O . PRO A 1 103 ? 36.762 25.061 8.625 1.00 13.99 122 PRO A O 1
ATOM 801 N N . ILE A 1 104 ? 35.454 23.726 9.878 1.00 12.22 123 ILE A N 1
ATOM 802 C CA . ILE A 1 104 ? 34.225 24.502 9.571 1.00 12.93 123 ILE A CA 1
ATOM 803 C C . ILE A 1 104 ? 33.453 24.799 10.861 1.00 13.93 123 ILE A C 1
ATOM 804 O O . ILE A 1 104 ? 33.639 24.097 11.898 1.00 14.65 123 ILE A O 1
ATOM 809 N N . GLY A 1 105 ? 32.554 25.762 10.778 1.00 13.33 124 GLY A N 1
ATOM 810 C CA . GLY A 1 105 ? 31.506 25.983 11.760 1.00 14.76 124 GLY A CA 1
ATOM 811 C C . GLY A 1 105 ? 30.224 25.751 11.033 1.00 15.87 124 GLY A C 1
ATOM 812 O O . GLY A 1 105 ? 30.152 25.871 9.791 1.00 14.09 124 GLY A O 1
ATOM 813 N N . ILE A 1 106 ? 29.197 25.373 11.781 1.00 19.17 125 ILE A N 1
ATOM 814 C CA A ILE A 1 106 ? 27.881 25.094 11.225 0.60 24.42 125 ILE A CA 1
ATOM 815 C CA B ILE A 1 106 ? 27.864 25.134 11.183 0.40 24.36 125 ILE A CA 1
ATOM 816 C C . ILE A 1 106 ? 26.752 25.844 11.982 1.00 29.10 125 ILE A C 1
ATOM 817 O O . ILE A 1 106 ? 26.942 26.263 13.126 1.00 28.60 125 ILE A O 1
ATOM 826 N N . GLY A 1 107 ? 25.6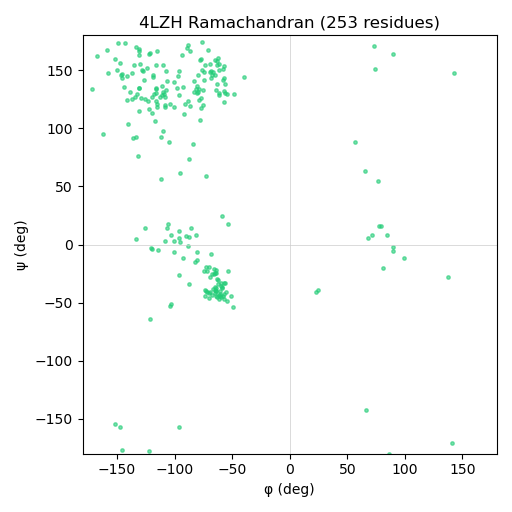14 26.045 11.328 1.00 33.06 126 GLY A N 1
ATOM 827 C CA . GLY A 1 107 ? 24.376 26.492 11.986 1.00 42.56 126 GLY A CA 1
ATOM 828 C C . GLY A 1 107 ? 23.204 25.632 11.505 1.00 47.79 126 GLY A C 1
ATOM 829 O O . GLY A 1 107 ? 22.281 26.126 10.822 1.00 64.73 126 GLY A O 1
ATOM 830 N N . PRO A 1 114 ? 22.544 20.464 7.690 1.00 53.23 133 PRO A N 1
ATOM 831 C CA . PRO A 1 114 ? 22.173 19.225 6.990 1.00 54.88 133 PRO A CA 1
ATOM 832 C C . PRO A 1 114 ? 23.057 18.054 7.387 1.00 57.97 133 PRO A C 1
ATOM 833 O O . PRO A 1 114 ? 24.278 18.190 7.554 1.00 56.84 133 PRO A O 1
ATOM 837 N N . ILE A 1 115 ? 22.417 16.904 7.525 1.00 56.85 134 ILE A N 1
ATOM 838 C CA . ILE A 1 115 ? 22.993 15.772 8.179 1.00 54.96 134 ILE A CA 1
ATOM 839 C C . ILE A 1 115 ? 23.408 14.792 7.096 1.00 49.58 134 ILE A C 1
ATOM 840 O O . ILE A 1 115 ? 24.565 14.398 7.072 1.00 52.13 134 ILE A O 1
ATOM 845 N N . ASN A 1 116 ? 22.477 14.429 6.201 1.00 42.89 135 ASN A N 1
ATOM 846 C CA A ASN A 1 116 ? 22.736 13.459 5.122 0.60 40.96 135 ASN A CA 1
ATOM 847 C CA B ASN A 1 116 ? 22.745 13.469 5.122 0.40 39.43 135 ASN A CA 1
ATOM 848 C C . ASN A 1 116 ? 22.067 13.884 3.819 1.00 39.46 135 ASN A C 1
ATOM 849 O O . ASN A 1 116 ? 20.837 13.827 3.699 1.00 39.91 135 ASN A O 1
ATOM 858 N N . TRP A 1 117 ? 22.874 14.290 2.849 1.00 28.28 136 TRP A N 1
ATOM 859 C CA . TRP A 1 117 ? 22.385 14.977 1.665 1.00 26.16 136 TRP A CA 1
ATOM 860 C C . TRP A 1 117 ? 23.513 15.122 0.659 1.00 24.14 136 TRP A C 1
ATOM 861 O O . TRP A 1 117 ? 24.635 15.519 1.021 1.00 21.13 136 TRP A O 1
ATOM 872 N N . THR A 1 118 ? 23.239 14.807 -0.595 1.00 21.33 137 THR A N 1
ATOM 873 C CA . THR A 1 118 ? 24.177 14.949 -1.646 1.00 20.66 137 THR A CA 1
ATOM 874 C C . THR A 1 118 ? 23.662 15.972 -2.619 1.00 21.16 137 THR A C 1
ATOM 875 O O . THR A 1 118 ? 22.484 15.941 -3.009 1.00 18.97 137 THR A O 1
ATOM 879 N N . THR A 1 119 ? 24.530 16.909 -2.950 1.00 18.11 138 THR A N 1
ATOM 880 C CA . THR A 1 119 ? 24.181 18.038 -3.767 1.00 19.51 138 THR A CA 1
ATOM 881 C C . THR A 1 119 ? 25.442 18.390 -4.567 1.00 19.37 138 THR A C 1
ATOM 882 O O . THR A 1 119 ? 26.316 17.526 -4.797 1.00 18.61 138 THR A O 1
ATOM 886 N N . LYS A 1 120 ? 25.528 19.631 -5.018 1.00 19.60 139 LYS A N 1
ATOM 887 C CA A LYS A 1 120 ? 26.651 20.064 -5.818 0.60 19.55 139 LYS A CA 1
ATOM 888 C CA B LYS A 1 120 ? 26.664 20.064 -5.801 0.40 19.09 139 LYS A CA 1
ATOM 889 C C . LYS A 1 120 ? 26.793 21.568 -5.725 1.00 17.41 139 LYS A C 1
ATOM 890 O O . LYS A 1 120 ? 25.865 22.250 -5.360 1.00 19.65 139 LYS A O 1
ATOM 901 N N . VAL A 1 121 ? 27.947 22.072 -6.113 1.00 16.91 140 VAL A N 1
ATOM 902 C CA . VAL A 1 121 ? 28.165 23.517 -6.140 1.00 16.51 140 VAL A CA 1
ATOM 903 C C . VAL A 1 121 ? 27.460 24.051 -7.388 1.00 18.41 140 VAL A C 1
ATOM 904 O O . VAL A 1 121 ? 27.737 23.659 -8.522 1.00 17.39 140 VAL A O 1
ATOM 908 N N . GLU A 1 122 ? 26.490 24.895 -7.164 1.00 18.91 141 GLU A N 1
ATOM 909 C CA . GLU A 1 122 ? 25.708 25.494 -8.255 1.00 22.23 141 GLU A CA 1
ATOM 910 C C . GLU A 1 122 ? 26.299 26.769 -8.847 1.00 21.74 141 GLU A C 1
ATOM 911 O O . GLU A 1 122 ? 26.141 27.078 -10.054 1.00 20.34 141 GLU A O 1
ATOM 917 N N . ARG A 1 123 ? 26.936 27.539 -8.000 1.00 20.11 142 ARG A N 1
ATOM 918 C CA . ARG A 1 123 ? 27.603 28.790 -8.393 1.00 20.90 142 ARG A CA 1
ATOM 919 C C . ARG A 1 123 ? 28.454 29.248 -7.292 1.00 19.19 142 ARG A C 1
ATOM 920 O O . ARG A 1 123 ? 28.306 28.738 -6.165 1.00 19.06 142 ARG A O 1
ATOM 928 N N . LYS A 1 124 ? 29.390 30.135 -7.585 1.00 19.05 143 LYS A N 1
ATOM 929 C CA . LYS A 1 124 ? 30.268 30.695 -6.577 1.00 21.53 143 LYS A CA 1
ATOM 930 C C . LYS A 1 124 ? 30.543 32.175 -6.824 1.00 24.46 143 LYS A C 1
ATOM 931 O O . LYS A 1 124 ? 30.605 32.657 -7.988 1.00 24.02 143 LYS A O 1
ATOM 937 N N . LYS A 1 125 ? 30.671 32.909 -5.745 1.00 19.77 144 LYS A N 1
ATOM 938 C CA . LYS A 1 125 ? 30.687 34.357 -5.840 1.00 20.79 144 LYS A CA 1
ATOM 939 C C . LYS A 1 125 ? 31.752 34.934 -4.951 1.00 18.52 144 LYS A C 1
ATOM 940 O O . LYS A 1 125 ? 31.757 34.646 -3.755 1.00 20.64 144 LYS A O 1
ATOM 946 N N . ALA A 1 126 ? 32.670 35.751 -5.502 1.00 18.18 145 ALA A N 1
ATOM 947 C CA . ALA A 1 126 ? 33.519 36.648 -4.739 1.00 17.29 145 ALA A CA 1
ATOM 948 C C . ALA A 1 126 ? 32.704 37.867 -4.413 1.00 18.56 145 ALA A C 1
ATOM 949 O O . ALA A 1 126 ? 32.048 38.430 -5.292 1.00 19.02 145 ALA A O 1
ATOM 951 N N . GLY A 1 127 ? 32.719 38.252 -3.147 1.00 17.01 146 GLY A N 1
ATOM 952 C CA . GLY A 1 127 ? 31.873 39.273 -2.637 1.00 17.28 146 GLY A CA 1
ATOM 953 C C . GLY A 1 127 ? 30.384 38.942 -2.649 1.00 18.25 146 GLY A C 1
ATOM 954 O O . GLY A 1 127 ? 29.602 39.635 -3.296 1.00 16.35 146 GLY A O 1
ATOM 955 N N . PRO A 1 128 ? 29.957 37.922 -1.910 1.00 16.91 147 PRO A N 1
ATOM 956 C CA . PRO A 1 128 ? 28.519 37.630 -1.859 1.00 16.32 147 PRO A CA 1
ATOM 957 C C . PRO A 1 128 ? 27.681 38.681 -1.102 1.00 18.16 147 PRO A C 1
ATOM 958 O O . PRO A 1 128 ? 28.164 39.283 -0.196 1.00 17.63 147 PRO A O 1
ATOM 962 N N . THR A 1 129 ? 26.446 38.853 -1.524 1.00 19.70 148 THR A N 1
ATOM 963 C CA A THR A 1 129 ? 25.462 39.662 -0.815 0.60 22.58 148 THR A CA 1
ATOM 964 C CA B THR A 1 129 ? 25.478 39.658 -0.802 0.40 21.14 148 THR A CA 1
ATOM 965 C C . THR A 1 129 ? 24.710 38.674 0.069 1.00 22.77 148 THR A C 1
ATOM 966 O O . THR A 1 129 ? 24.536 37.514 -0.319 1.00 22.48 148 THR A O 1
ATOM 973 N N . TRP A 1 130 ? 24.228 39.152 1.207 1.00 20.43 149 TRP A N 1
ATOM 974 C CA . TRP A 1 130 ? 23.478 38.368 2.129 1.00 18.32 149 TRP A CA 1
ATOM 975 C C . TRP A 1 130 ? 22.027 38.778 2.123 1.00 19.64 149 TRP A C 1
ATOM 976 O O . TRP A 1 130 ? 21.709 39.990 2.219 1.00 19.48 149 TRP A O 1
ATOM 987 N N . THR A 1 131 ? 21.127 37.804 1.934 1.00 17.92 150 THR A N 1
ATOM 988 C CA . THR A 1 131 ? 19.690 38.104 1.898 1.00 19.17 150 THR A CA 1
ATOM 989 C C . THR A 1 131 ? 19.079 37.503 3.193 1.00 18.92 150 THR A C 1
ATOM 990 O O . THR A 1 131 ? 18.899 36.343 3.247 1.00 20.18 150 THR A O 1
ATOM 994 N N . PRO A 1 132 ? 18.880 38.307 4.236 1.00 19.49 151 PRO A N 1
ATOM 995 C CA . PRO A 1 132 ? 18.379 37.761 5.500 1.00 22.12 151 PRO A CA 1
ATOM 996 C C . PRO A 1 132 ? 16.988 37.157 5.331 1.00 22.23 151 PRO A C 1
ATOM 997 O O . PRO A 1 132 ? 16.251 37.480 4.357 1.00 20.57 151 PRO A O 1
ATOM 1001 N N . THR A 1 133 ? 16.618 36.299 6.261 1.00 24.37 152 THR A N 1
ATOM 1002 C CA . THR A 1 133 ? 15.255 35.679 6.224 1.00 22.38 152 THR A CA 1
ATOM 1003 C C . THR A 1 133 ? 14.249 36.695 6.616 1.00 23.44 152 THR A C 1
ATOM 1004 O O . THR A 1 133 ? 14.542 37.687 7.376 1.00 22.47 152 THR A O 1
ATOM 1008 N N . ALA A 1 134 ? 13.018 36.479 6.129 1.00 25.59 153 ALA A N 1
ATOM 1009 C CA . ALA A 1 134 ? 11.886 37.258 6.580 1.00 24.84 153 ALA A CA 1
ATOM 1010 C C . ALA A 1 134 ? 11.748 37.175 8.124 1.00 24.10 153 ALA A C 1
ATOM 1011 O O . ALA A 1 134 ? 11.468 38.189 8.808 1.00 23.41 153 ALA A O 1
ATOM 1013 N N . LYS A 1 135 ? 11.961 35.986 8.673 1.00 22.48 154 LYS A N 1
ATOM 1014 C CA . LYS A 1 135 ? 12.039 35.864 10.156 1.00 25.75 154 LYS A CA 1
ATOM 1015 C C . LYS A 1 135 ? 13.018 36.771 10.804 1.00 28.01 154 LYS A C 1
ATOM 1016 O O . LYS A 1 135 ? 12.683 37.476 11.756 1.00 26.25 154 LYS A O 1
ATOM 1030 N N . HIS A 1 137 ? 14.430 39.343 9.829 1.00 26.03 156 HIS A N 1
ATOM 1031 C CA . HIS A 1 137 ? 14.146 40.779 9.680 1.00 24.66 156 HIS A CA 1
ATOM 1032 C C . HIS A 1 137 ? 13.043 41.221 10.655 1.00 26.64 156 HIS A C 1
ATOM 1033 O O . HIS A 1 137 ? 13.069 42.331 11.209 1.00 25.29 156 HIS A O 1
ATOM 1040 N N . ALA A 1 138 ? 12.047 40.367 10.818 1.00 24.39 157 ALA A N 1
ATOM 1041 C CA . ALA A 1 138 ? 10.948 40.653 11.756 1.00 26.94 157 ALA A CA 1
ATOM 1042 C C . ALA A 1 138 ? 11.532 40.881 13.160 1.00 24.99 157 ALA A C 1
ATOM 1043 O O . ALA A 1 138 ? 11.218 41.840 13.815 1.00 23.79 157 ALA A O 1
ATOM 1045 N N . GLU A 1 139 ? 12.482 40.064 13.543 1.00 26.35 158 GLU A N 1
ATOM 1046 C CA . GLU A 1 139 ? 13.037 40.114 14.876 1.00 31.88 158 GLU A CA 1
ATOM 1047 C C . GLU A 1 139 ? 13.857 41.380 15.054 1.00 30.10 1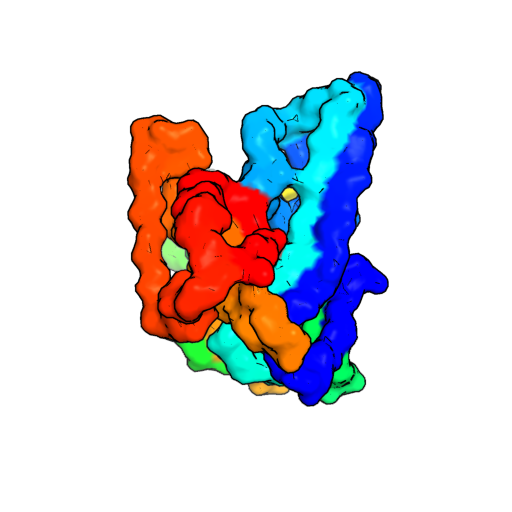58 GLU A C 1
ATOM 1048 O O . GLU A 1 139 ? 13.732 42.124 16.058 1.00 26.55 158 GLU A O 1
ATOM 1054 N N . TYR A 1 140 ? 14.687 41.649 14.049 1.00 28.13 159 TYR A N 1
ATOM 1055 C CA . TYR A 1 140 ? 15.546 42.854 14.066 1.00 27.11 159 TYR A CA 1
ATOM 1056 C C . TYR A 1 140 ? 14.748 44.104 14.056 1.00 25.93 159 TYR A C 1
ATOM 1057 O O . TYR A 1 140 ? 15.061 45.035 14.803 1.00 25.96 159 TYR A O 1
ATOM 1066 N N . ALA A 1 141 ? 13.738 44.166 13.192 1.00 25.94 160 ALA A N 1
ATOM 1067 C CA . ALA A 1 141 ? 12.894 45.382 13.086 1.00 26.07 160 ALA A CA 1
ATOM 1068 C C . ALA A 1 141 ? 12.246 45.693 14.463 1.00 25.86 160 ALA A C 1
ATOM 1069 O O . ALA A 1 141 ? 12.206 46.860 14.894 1.00 25.81 160 ALA A O 1
ATOM 1071 N N . ALA A 1 142 ? 11.722 44.677 15.142 1.00 24.33 161 ALA A N 1
ATOM 1072 C CA . ALA A 1 142 ? 11.100 44.918 16.474 1.00 26.12 161 ALA A CA 1
ATOM 1073 C C . ALA A 1 142 ? 12.174 45.428 17.486 1.00 24.45 161 ALA A C 1
ATOM 1074 O O . ALA A 1 142 ? 11.884 46.298 18.310 1.00 21.86 161 ALA A O 1
ATOM 1076 N N . ALA A 1 143 ? 13.413 44.881 17.400 1.00 24.96 162 ALA A N 1
ATOM 1077 C CA . ALA A 1 143 ? 14.537 45.322 18.260 1.00 24.56 162 ALA A CA 1
ATOM 1078 C C . ALA A 1 143 ? 15.028 46.753 17.934 1.00 27.41 162 ALA A C 1
ATOM 1079 O O . ALA A 1 143 ? 15.784 47.324 18.719 1.00 28.53 162 ALA A O 1
ATOM 1081 N N . GLY A 1 144 ? 14.535 47.350 16.850 1.00 26.38 163 GLY A N 1
ATOM 1082 C CA . GLY A 1 144 ? 15.023 48.633 16.379 1.00 30.69 163 GLY A CA 1
ATOM 1083 C C . GLY A 1 144 ? 16.352 48.516 15.604 1.00 30.57 163 GLY A C 1
ATOM 1084 O O . GLY A 1 144 ? 17.020 49.522 15.414 1.00 35.49 163 GLY A O 1
ATOM 1085 N N . ASN A 1 145 ? 16.745 47.317 15.159 1.00 30.03 164 ASN A N 1
ATOM 1086 C CA . ASN A 1 145 ? 18.048 47.127 14.430 1.00 30.54 164 ASN A CA 1
ATOM 1087 C C . ASN A 1 145 ? 17.762 47.285 12.925 1.00 37.03 164 ASN A C 1
ATOM 1088 O O . ASN A 1 145 ? 16.918 46.560 12.405 1.00 35.45 164 ASN A O 1
ATOM 1093 N N . PRO A 1 146 ? 18.429 48.261 12.245 1.00 40.07 165 PRO A N 1
ATOM 1094 C CA . PRO A 1 146 ? 18.242 48.399 10.756 1.00 38.49 165 PRO A CA 1
ATOM 1095 C C . PRO A 1 146 ? 18.712 47.092 10.065 1.00 35.88 165 PRO A C 1
ATOM 1096 O O . PRO A 1 146 ? 19.775 46.602 10.420 1.00 33.14 165 PRO A O 1
ATOM 1100 N N . LEU A 1 147 ? 17.913 46.505 9.178 1.00 35.73 166 LEU A N 1
ATOM 1101 C CA . LEU A 1 147 ? 18.320 45.273 8.422 1.00 34.78 166 LEU A CA 1
ATOM 1102 C C . LEU A 1 147 ? 17.848 45.353 6.996 1.00 33.62 166 LEU A C 1
ATOM 1103 O O . LEU A 1 147 ? 16.681 45.161 6.705 1.00 33.38 166 LEU A O 1
ATOM 1108 N N . PRO A 1 148 ? 18.750 45.646 6.088 1.00 28.46 167 PRO A N 1
ATOM 1109 C CA . PRO A 1 148 ? 18.300 45.714 4.716 1.00 31.19 167 PRO A CA 1
ATOM 1110 C C . PRO A 1 148 ? 17.738 44.361 4.248 1.00 29.91 167 PRO A C 1
ATOM 1111 O O . PRO A 1 148 ? 18.101 43.323 4.781 1.00 31.97 167 PRO A O 1
ATOM 1115 N N . ALA A 1 149 ? 16.876 44.394 3.257 1.00 31.29 168 ALA A N 1
ATOM 1116 C CA . ALA A 1 149 ? 16.476 43.177 2.590 1.00 30.74 168 ALA A CA 1
ATOM 1117 C C . ALA A 1 149 ? 17.702 42.523 1.886 1.00 28.62 168 ALA A C 1
ATOM 1118 O O . ALA A 1 149 ? 17.744 41.315 1.709 1.00 25.39 168 ALA A O 1
ATOM 1120 N N . VAL A 1 150 ? 18.669 43.340 1.453 1.00 28.32 169 VAL A N 1
ATOM 1121 C CA . VAL A 1 150 ? 19.891 42.837 0.865 1.00 27.10 169 VAL A CA 1
ATOM 1122 C C . VAL A 1 150 ? 21.070 43.530 1.548 1.00 28.68 169 VAL A C 1
ATOM 1123 O O . VAL A 1 150 ? 21.202 44.761 1.445 1.00 28.29 169 VAL A O 1
ATOM 1127 N N . VAL A 1 151 ? 21.881 42.748 2.260 1.00 26.33 170 VAL A N 1
ATOM 1128 C CA . VAL A 1 151 ? 23.098 43.212 2.871 1.00 22.98 170 VAL A CA 1
ATOM 1129 C C . VAL A 1 151 ? 24.234 43.113 1.863 1.00 24.66 170 VAL A C 1
ATOM 1130 O O . VAL A 1 151 ? 24.574 42.041 1.355 1.00 21.32 170 VAL A O 1
ATOM 1134 N N . PRO A 1 152 ? 24.824 44.256 1.553 1.00 26.26 171 PRO A N 1
ATOM 1135 C CA . PRO A 1 152 ? 25.825 44.397 0.496 1.00 26.54 171 PRO A CA 1
ATOM 1136 C C . PRO A 1 152 ? 27.087 43.583 0.775 1.00 22.87 171 PRO A C 1
ATOM 1137 O O . PRO A 1 152 ? 27.418 43.359 1.960 1.00 21.46 171 PRO A O 1
ATOM 1141 N N . ALA A 1 153 ? 27.789 43.228 -0.280 1.00 21.43 172 ALA A N 1
ATOM 1142 C CA . ALA A 1 153 ? 29.108 42.614 -0.140 1.00 22.75 172 ALA A CA 1
ATOM 1143 C C . ALA A 1 153 ? 30.075 43.560 0.563 1.00 23.67 172 ALA A C 1
ATOM 1144 O O . ALA A 1 153 ? 29.982 44.800 0.406 1.00 24.24 172 ALA A O 1
ATOM 1146 N N . GLY A 1 154 ? 31.025 42.987 1.268 1.00 20.60 173 GLY A N 1
ATOM 1147 C CA . GLY A 1 154 ? 32.007 43.774 1.931 1.00 21.18 173 GLY A CA 1
ATOM 1148 C C . GLY A 1 154 ? 32.385 43.263 3.278 1.00 21.54 173 GLY A C 1
ATOM 1149 O O . GLY A 1 154 ? 31.969 42.164 3.680 1.00 20.23 173 GLY A O 1
ATOM 1150 N N . PRO A 1 155 ? 33.162 44.071 4.006 1.00 23.10 174 PRO A N 1
ATOM 1151 C CA . PRO A 1 155 ? 33.755 43.672 5.294 1.00 23.16 174 PRO A CA 1
ATOM 1152 C C . PRO A 1 155 ? 32.775 43.410 6.434 1.00 22.50 174 PRO A C 1
ATOM 1153 O O . PRO A 1 155 ? 33.148 42.769 7.408 1.00 25.98 174 PRO A O 1
ATOM 1157 N N . ASP A 1 156 ? 31.564 43.933 6.370 1.00 21.70 175 ASP A N 1
ATOM 1158 C CA . ASP A 1 156 ? 30.593 43.696 7.430 1.00 22.02 175 ASP A CA 1
ATOM 1159 C C . ASP A 1 156 ? 29.578 42.601 7.054 1.00 21.54 175 ASP A C 1
ATOM 1160 O O . ASP A 1 156 ? 28.622 42.341 7.776 1.00 21.15 175 ASP A O 1
ATOM 1165 N N . ASN A 1 157 ? 29.742 41.989 5.893 1.00 19.18 176 ASN A N 1
ATOM 1166 C CA . ASN A 1 157 ? 28.824 40.976 5.481 1.00 17.21 176 ASN A CA 1
ATOM 1167 C C . ASN A 1 157 ? 29.105 39.656 6.236 1.00 16.47 176 ASN A C 1
ATOM 1168 O O . ASN A 1 157 ? 30.262 39.176 6.256 1.00 16.40 176 ASN A O 1
ATOM 1173 N N . PRO A 1 158 ? 28.091 39.093 6.876 1.00 16.47 177 PRO A N 1
ATOM 1174 C CA . PRO A 1 158 ? 28.360 37.914 7.688 1.00 17.00 177 PRO A CA 1
ATOM 1175 C C . PRO A 1 158 ? 28.634 36.656 6.895 1.00 17.19 177 PRO A C 1
ATOM 1176 O O . PRO A 1 158 ? 29.024 35.681 7.500 1.00 16.45 177 PRO A O 1
ATOM 1188 N N . GLY A 1 160 ? 31.099 36.693 4.837 1.00 14.77 179 GLY A N 1
ATOM 1189 C CA . GLY A 1 160 ? 32.466 36.893 4.498 1.00 15.31 179 GLY A CA 1
ATOM 1190 C C . GLY A 1 160 ? 32.649 37.305 3.026 1.00 15.33 179 GLY A C 1
ATOM 1191 O O . GLY A 1 160 ? 31.751 37.869 2.439 1.00 16.41 179 GLY A O 1
ATOM 1192 N N . LEU A 1 161 ? 33.808 37.026 2.469 1.00 15.31 180 LEU A N 1
ATOM 1193 C CA . LEU A 1 161 ? 34.205 37.598 1.175 1.00 15.31 180 LEU A CA 1
ATOM 1194 C C . LEU A 1 161 ? 34.027 36.676 0.021 1.00 14.17 180 LEU A C 1
ATOM 1195 O O . LEU A 1 161 ? 34.241 37.091 -1.114 1.00 14.38 180 LEU A O 1
ATOM 1200 N N . TYR A 1 162 ? 33.671 35.416 0.281 1.00 14.55 181 TYR A N 1
ATOM 1201 C CA . TYR A 1 162 ? 33.476 34.364 -0.741 1.00 14.26 181 TYR A CA 1
ATOM 1202 C C . TYR A 1 162 ? 32.358 33.405 -0.332 1.00 14.36 181 TYR A C 1
ATOM 1203 O O . TYR A 1 162 ? 32.147 33.159 0.859 1.00 12.38 181 TYR A O 1
ATOM 1212 N N . ALA A 1 163 ? 31.624 32.883 -1.326 1.00 13.62 182 ALA A N 1
ATOM 1213 C CA . ALA A 1 163 ? 30.635 31.859 -1.093 1.00 13.81 182 ALA A CA 1
ATOM 1214 C C . ALA A 1 163 ? 30.527 30.900 -2.246 1.00 15.18 182 ALA A C 1
ATOM 1215 O O . ALA A 1 163 ? 30.653 31.311 -3.394 1.00 16.15 182 ALA A O 1
ATOM 1217 N N . LEU A 1 164 ? 30.247 29.646 -1.908 1.00 14.94 183 LEU A N 1
ATOM 1218 C CA . LEU A 1 164 ? 29.912 28.579 -2.827 1.00 17.28 183 LEU A CA 1
ATOM 1219 C C . LEU A 1 164 ? 28.490 28.190 -2.506 1.00 17.38 183 LEU A C 1
ATOM 1220 O O . LEU A 1 164 ? 28.195 27.710 -1.412 1.00 16.01 183 LEU A O 1
ATOM 1225 N N . TYR A 1 165 ? 27.592 28.302 -3.483 1.00 16.36 184 TYR A N 1
ATOM 1226 C CA . TYR A 1 165 ? 26.198 27.973 -3.305 1.00 15.40 184 TYR A CA 1
ATOM 1227 C C . TYR A 1 165 ? 25.909 26.548 -3.699 1.00 16.87 184 TYR A C 1
ATOM 1228 O O . TYR A 1 165 ? 26.393 26.062 -4.721 1.00 18.34 184 TYR A O 1
ATOM 1237 N N . ILE A 1 166 ? 25.142 25.867 -2.889 1.00 17.91 185 ILE A N 1
ATOM 1238 C CA . ILE A 1 166 ? 24.928 24.403 -3.061 1.00 19.76 185 ILE A CA 1
ATOM 1239 C C . ILE A 1 166 ? 23.480 24.014 -3.153 1.00 24.48 185 ILE A C 1
ATOM 1240 O O . ILE A 1 166 ? 23.155 22.837 -3.082 1.00 28.61 185 ILE A O 1
ATOM 1245 N N . GLY A 1 167 ? 22.578 24.950 -3.370 1.00 27.62 186 GLY A N 1
ATOM 1246 C CA . GLY A 1 167 ? 21.191 24.493 -3.509 1.00 33.90 186 GLY A CA 1
ATOM 1247 C C . GLY A 1 167 ? 20.357 24.415 -2.242 1.00 38.22 186 GLY A C 1
ATOM 1248 O O . GLY A 1 167 ? 20.894 24.443 -1.108 1.00 33.92 186 GLY A O 1
ATOM 1249 N N . ARG A 1 168 ? 19.025 24.332 -2.433 1.00 39.28 187 ARG A N 1
ATOM 1250 C CA A ARG A 1 168 ? 18.076 24.414 -1.329 0.60 40.35 187 ARG A CA 1
ATOM 1251 C CA B ARG A 1 168 ? 18.066 24.420 -1.339 0.40 38.82 187 ARG A CA 1
ATOM 1252 C C . ARG A 1 168 ? 18.436 25.567 -0.357 1.00 39.99 187 ARG A C 1
ATOM 1253 O O . ARG A 1 168 ? 18.345 25.412 0.891 1.00 45.35 187 ARG A O 1
ATOM 1268 N N . LEU A 1 169 ? 18.848 26.717 -0.911 1.00 37.50 188 LEU A N 1
ATOM 1269 C CA . LEU A 1 169 ? 19.224 27.928 -0.143 1.00 44.24 188 LEU A CA 1
ATOM 1270 C C . LEU A 1 169 ? 20.661 27.954 0.461 1.00 40.79 188 LEU A C 1
ATOM 1271 O O . LEU A 1 169 ? 21.185 29.022 0.780 1.00 47.32 188 LEU A O 1
ATOM 1276 N N . TYR A 1 170 ? 21.278 26.804 0.621 1.00 35.03 189 TYR A N 1
ATOM 1277 C CA . TYR A 1 170 ? 22.494 26.699 1.412 1.00 29.67 189 TYR A CA 1
ATOM 1278 C C . TYR A 1 170 ? 23.748 27.195 0.689 1.00 23.69 189 TYR A C 1
ATOM 1279 O O . TYR A 1 170 ? 23.816 27.202 -0.512 1.00 19.35 189 TYR A O 1
ATOM 1288 N N . ALA A 1 171 ? 24.773 27.539 1.462 1.00 20.34 190 ALA A N 1
ATOM 1289 C CA . ALA A 1 171 ? 26.068 27.956 0.945 1.00 17.01 190 ALA A CA 1
ATOM 1290 C C . ALA A 1 171 ? 27.209 27.523 1.898 1.00 15.95 190 ALA A C 1
ATOM 1291 O O . ALA A 1 171 ? 26.978 27.279 3.102 1.00 16.32 190 ALA A O 1
ATOM 1293 N N . ILE A 1 172 ? 28.405 27.387 1.356 1.00 13.68 191 ILE A N 1
ATOM 1294 C CA . ILE A 1 172 ? 29.632 27.270 2.118 1.00 13.33 191 ILE A CA 1
ATOM 1295 C C . ILE A 1 172 ? 30.271 28.645 1.965 1.00 13.57 191 ILE A C 1
ATOM 1296 O O . ILE A 1 172 ? 30.499 29.131 0.835 1.00 13.60 191 ILE A O 1
ATOM 1301 N N . HIS A 1 173 ? 30.505 29.303 3.058 1.00 12.70 192 HIS A N 1
ATOM 1302 C CA . HIS A 1 173 ? 30.910 30.704 3.006 1.00 13.70 192 HIS A CA 1
ATOM 1303 C C . HIS A 1 173 ? 31.863 31.059 4.090 1.00 13.21 192 HIS A C 1
ATOM 1304 O O . HIS A 1 173 ? 32.376 30.178 4.803 1.00 12.52 192 HIS A O 1
ATOM 1311 N N . GLY A 1 174 ? 32.222 32.350 4.141 1.00 12.76 193 GLY A N 1
ATOM 1312 C CA . GLY A 1 174 ? 33.156 32.838 5.149 1.00 13.04 193 GLY A CA 1
ATOM 1313 C C . GLY A 1 174 ? 32.433 33.427 6.359 1.00 13.34 193 GLY A C 1
ATOM 1314 O O . GLY A 1 174 ? 31.257 33.143 6.613 1.00 12.72 193 GLY A O 1
ATOM 1315 N N . THR A 1 175 ? 33.122 34.302 7.083 1.00 14.75 194 THR A N 1
ATOM 1316 C CA . THR A 1 175 ? 32.559 34.948 8.256 1.00 15.38 194 THR A CA 1
ATOM 1317 C C . THR A 1 175 ? 33.350 36.229 8.478 1.00 16.64 194 THR A C 1
ATOM 1318 O O . THR A 1 175 ? 34.545 36.284 8.185 1.00 15.89 194 THR A O 1
ATOM 1322 N N . ASN A 1 176 ? 32.701 37.250 8.997 1.00 17.27 195 ASN A N 1
ATOM 1323 C CA . ASN A 1 176 ? 33.472 38.409 9.443 1.00 19.74 195 ASN A CA 1
ATOM 1324 C C . ASN A 1 176 ? 33.776 38.379 10.963 1.00 21.19 195 ASN A C 1
ATOM 1325 O O . ASN A 1 176 ? 34.314 39.332 11.484 1.00 22.34 195 ASN A O 1
ATOM 1330 N N . ALA A 1 177 ? 33.422 37.295 11.642 1.00 19.02 196 ALA A N 1
ATOM 1331 C CA . ALA A 1 177 ? 33.618 37.169 13.102 1.00 19.66 196 ALA A CA 1
ATOM 1332 C C . ALA A 1 177 ? 35.019 36.641 13.516 1.00 21.78 196 ALA A C 1
ATOM 1333 O O . ALA A 1 177 ? 35.763 36.078 12.700 1.00 22.41 196 ALA A O 1
ATOM 1335 N N . ASN A 1 178 ? 35.328 36.769 14.796 1.00 20.99 197 ASN A N 1
ATOM 1336 C CA . ASN A 1 178 ? 36.590 36.336 15.324 1.00 22.58 197 ASN A CA 1
ATOM 1337 C C . ASN A 1 178 ? 36.605 34.939 15.936 1.00 22.46 197 ASN A C 1
ATOM 1338 O O . ASN A 1 178 ? 37.605 34.503 16.499 1.00 22.96 197 ASN A O 1
ATOM 1343 N N . PHE A 1 179 ? 35.478 34.255 15.886 1.00 21.00 198 PHE A N 1
ATOM 1344 C CA . PHE A 1 179 ? 35.383 32.914 16.370 1.00 23.89 198 PHE A CA 1
ATOM 1345 C C . PHE A 1 179 ? 34.182 32.312 15.696 1.00 21.43 198 PHE A C 1
ATOM 1346 O O . PHE A 1 179 ? 33.354 33.026 15.080 1.00 20.68 198 PHE A O 1
ATOM 1354 N N . GLY A 1 180 ? 34.077 31.006 15.804 1.00 19.61 199 GLY A N 1
ATOM 1355 C CA . GLY A 1 180 ? 32.960 30.304 15.204 1.00 19.83 199 GLY A CA 1
ATOM 1356 C C . GLY A 1 180 ? 33.295 28.995 14.496 1.00 20.71 199 GLY A C 1
ATOM 1357 O O . GLY A 1 180 ? 32.439 28.089 14.386 1.00 22.35 199 GLY A O 1
ATOM 1358 N N . ILE A 1 181 ? 34.514 28.884 13.999 1.00 17.47 200 ILE A N 1
ATOM 1359 C CA . ILE A 1 181 ? 34.874 27.684 13.248 1.00 17.22 200 ILE A CA 1
ATOM 1360 C C . ILE A 1 181 ? 35.153 26.610 14.285 1.00 17.36 200 ILE A C 1
ATOM 1361 O O . ILE A 1 181 ? 35.794 26.892 15.291 1.00 16.84 200 ILE A O 1
ATOM 1366 N N . GLY A 1 182 ? 34.602 25.420 14.058 1.00 17.16 201 GLY A N 1
ATOM 1367 C CA . GLY A 1 182 ? 34.547 24.332 14.988 1.00 18.85 201 GLY A CA 1
ATOM 1368 C C . GLY A 1 182 ? 33.492 24.451 16.076 1.00 22.58 201 GLY A C 1
ATOM 1369 O O . GLY A 1 182 ? 33.620 23.801 17.093 1.00 26.03 201 GLY A O 1
ATOM 1370 N N . LEU A 1 183 ? 32.510 25.342 15.914 1.00 21.74 202 LEU A N 1
ATOM 1371 C CA . LEU A 1 183 ? 31.391 25.538 16.849 1.00 25.83 202 LEU A CA 1
ATOM 1372 C C . LEU A 1 183 ? 30.076 25.464 16.083 1.00 29.00 202 LEU A C 1
ATOM 1373 O O . LEU A 1 183 ? 30.037 25.718 14.872 1.00 21.16 202 LEU A O 1
ATOM 1378 N N . ARG A 1 184 ? 29.037 24.987 16.773 1.00 31.16 203 ARG A N 1
ATOM 1379 C CA A ARG A 1 184 ? 27.670 25.122 16.295 0.60 35.16 203 ARG A CA 1
ATOM 1380 C CA B ARG A 1 184 ? 27.680 25.111 16.285 0.40 34.21 203 ARG A CA 1
ATOM 1381 C C . ARG A 1 184 ? 27.230 26.510 16.631 1.00 36.73 203 ARG A C 1
ATOM 1382 O O . ARG A 1 184 ? 27.309 26.903 17.758 1.00 41.02 203 ARG A O 1
ATOM 1397 N N . VAL A 1 185 ? 26.773 27.267 15.647 1.00 38.35 204 VAL A N 1
ATOM 1398 C CA . VAL A 1 185 ? 26.204 28.578 15.937 1.00 48.39 204 VAL A CA 1
ATOM 1399 C C . VAL A 1 185 ? 24.773 28.666 15.415 1.00 52.89 204 VAL A C 1
ATOM 1400 O O . VAL A 1 185 ? 24.207 27.705 14.879 1.00 58.00 204 VAL A O 1
ATOM 1404 N N . SER A 1 186 ? 24.189 29.836 15.589 1.00 56.66 205 SER A N 1
ATOM 1405 C CA . SER A 1 186 ? 22.933 30.161 14.953 1.00 56.69 205 SER A CA 1
ATOM 1406 C C . SER A 1 186 ? 23.311 30.941 13.687 1.00 53.60 205 SER A C 1
ATOM 1407 O O . SER A 1 186 ? 24.330 31.637 13.665 1.00 53.62 205 SER A O 1
ATOM 1410 N N . HIS A 1 187 ? 22.484 30.821 12.652 1.00 58.25 206 HIS A N 1
ATOM 1411 C CA . HIS A 1 187 ? 22.636 31.559 11.375 1.00 59.53 206 HIS A CA 1
ATOM 1412 C C . HIS A 1 187 ? 23.775 31.029 10.507 1.00 54.74 206 HIS A C 1
ATOM 1413 O O . HIS A 1 187 ? 24.790 30.507 10.971 1.00 54.69 206 HIS A O 1
ATOM 1420 N N . GLY A 1 188 ? 23.593 31.191 9.214 1.00 50.96 207 GLY A N 1
ATOM 1421 C CA . GLY A 1 188 ? 24.525 30.631 8.278 1.00 44.36 207 GLY A CA 1
ATOM 1422 C C . GLY A 1 188 ? 24.413 29.126 8.169 1.00 37.19 207 GLY A C 1
ATOM 1423 O O . GLY A 1 188 ? 23.736 28.425 8.943 1.00 35.30 207 GLY A O 1
ATOM 1424 N N . CYS A 1 189 ? 25.127 28.651 7.167 1.00 30.80 208 CYS A N 1
ATOM 1425 C CA A CYS A 1 189 ? 25.120 27.244 6.813 0.60 27.87 208 CYS A CA 1
ATOM 1426 C CA B CYS A 1 189 ? 25.102 27.311 6.768 0.40 26.61 208 CYS A CA 1
ATOM 1427 C C . CYS A 1 189 ? 26.502 26.768 7.227 1.00 25.49 208 CYS A C 1
ATOM 1428 O O . CYS A 1 189 ? 26.704 26.544 8.391 1.00 28.98 208 CYS A O 1
ATOM 1433 N N . VAL A 1 190 ? 27.474 26.647 6.347 1.00 18.15 209 VAL A N 1
ATOM 1434 C CA . VAL A 1 190 ? 28.800 26.146 6.719 1.00 16.08 209 VAL A CA 1
ATOM 1435 C C . VAL A 1 190 ? 29.742 27.335 6.556 1.00 15.78 209 VAL A C 1
ATOM 1436 O O . VAL A 1 190 ? 29.771 27.966 5.502 1.00 15.84 209 VAL A O 1
ATOM 1440 N N . ARG A 1 191 ? 30.490 27.664 7.568 1.00 14.80 210 ARG A N 1
ATOM 1441 C CA . ARG A 1 191 ? 31.394 28.785 7.539 1.00 15.11 210 ARG A CA 1
ATOM 1442 C C . ARG A 1 191 ? 32.847 28.354 7.733 1.00 14.24 210 ARG A C 1
ATOM 1443 O O . ARG A 1 191 ? 33.175 27.430 8.505 1.00 13.85 210 ARG A O 1
ATOM 1451 N N . LEU A 1 192 ? 33.733 29.071 7.056 1.00 14.11 211 LEU A N 1
ATOM 1452 C CA . LEU A 1 192 ? 35.178 28.854 7.107 1.00 13.48 211 LEU A CA 1
ATOM 1453 C C . LEU A 1 192 ? 35.907 30.150 7.377 1.00 13.51 211 LEU A C 1
ATOM 1454 O O . LEU A 1 192 ? 35.375 31.254 7.089 1.00 14.37 211 LEU A O 1
ATOM 1459 N N . ARG A 1 193 ? 37.112 30.034 7.937 1.00 13.03 212 ARG A N 1
ATOM 1460 C CA . ARG A 1 193 ? 37.994 31.161 8.163 1.00 14.04 212 ARG A CA 1
ATOM 1461 C C . ARG A 1 193 ? 38.447 31.775 6.859 1.00 14.62 212 ARG A C 1
ATOM 1462 O O . ARG A 1 193 ? 38.355 31.158 5.810 1.00 13.07 212 ARG A O 1
ATOM 1470 N N . ASN A 1 194 ? 38.882 33.035 6.916 1.00 15.06 213 ASN A N 1
ATOM 1471 C CA . ASN A 1 194 ? 39.173 33.796 5.721 1.00 17.30 213 ASN A CA 1
ATOM 1472 C C . ASN A 1 194 ? 40.051 33.135 4.693 1.00 16.97 213 ASN A C 1
ATOM 1473 O O . ASN A 1 194 ? 39.667 33.067 3.532 1.00 17.43 213 ASN A O 1
ATOM 1478 N N . ASP A 1 195 ? 41.225 32.658 5.077 1.00 17.82 214 ASP A N 1
ATOM 1479 C CA . ASP A 1 195 ? 42.094 32.084 4.076 1.00 20.75 214 ASP A CA 1
ATOM 1480 C C . ASP A 1 195 ? 41.535 30.779 3.537 1.00 18.37 214 ASP A C 1
ATOM 1481 O O . ASP A 1 195 ? 41.778 30.434 2.383 1.00 17.76 214 ASP A O 1
ATOM 1486 N N . ASP A 1 196 ? 40.767 30.076 4.350 1.00 16.08 215 ASP A N 1
ATOM 1487 C CA . ASP A 1 196 ? 40.252 28.775 3.950 1.00 15.78 215 ASP A CA 1
ATOM 1488 C C . ASP A 1 196 ? 39.147 28.907 2.940 1.00 15.59 215 ASP A C 1
ATOM 1489 O O . ASP A 1 196 ? 39.101 28.150 1.965 1.00 15.18 215 ASP A O 1
ATOM 1494 N N . ILE A 1 197 ? 38.232 29.840 3.174 1.00 14.91 216 ILE A N 1
ATOM 1495 C CA . ILE A 1 197 ? 37.143 30.024 2.225 1.00 15.84 216 ILE A CA 1
ATOM 1496 C C . ILE A 1 197 ? 37.704 30.555 0.892 1.00 14.90 216 ILE A C 1
ATOM 1497 O O . ILE A 1 197 ? 37.233 30.144 -0.169 1.00 14.73 216 ILE A O 1
ATOM 1502 N N . LYS A 1 198 ? 38.685 31.424 0.945 1.00 14.89 217 LYS A N 1
ATOM 1503 C CA A LYS A 1 198 ? 39.306 31.929 -0.263 0.60 16.67 217 LYS A CA 1
ATOM 1504 C CA B LYS A 1 198 ? 39.304 31.931 -0.270 0.40 16.41 217 LYS A CA 1
ATOM 1505 C C . LYS A 1 198 ? 39.937 30.801 -1.064 1.00 16.32 217 LYS A C 1
ATOM 1506 O O . LYS A 1 198 ? 39.767 30.709 -2.307 1.00 15.98 217 LYS A O 1
ATOM 1517 N N . PHE A 1 199 ? 40.689 29.957 -0.377 1.00 16.39 218 PHE A N 1
ATOM 1518 C CA . PHE A 1 199 ? 41.273 28.762 -1.026 1.00 17.90 218 PHE A CA 1
ATOM 1519 C C . PHE A 1 199 ? 40.215 27.893 -1.728 1.00 18.42 218 PHE A C 1
ATOM 1520 O O . PHE A 1 199 ? 40.348 27.464 -2.930 1.00 18.44 218 PHE A O 1
ATOM 1528 N N . LEU A 1 200 ? 39.121 27.588 -1.034 1.00 18.26 219 LEU A N 1
ATOM 1529 C CA . LEU A 1 200 ? 38.050 26.874 -1.712 1.00 18.46 219 LEU A CA 1
ATOM 1530 C C . LEU A 1 200 ? 37.463 27.589 -2.868 1.00 17.17 219 LEU A C 1
ATOM 1531 O O . LEU A 1 200 ? 37.205 26.973 -3.906 1.00 22.15 219 LEU A O 1
ATOM 1536 N N . PHE A 1 201 ? 37.226 28.881 -2.747 1.00 16.93 220 PHE A N 1
ATOM 1537 C CA . PHE A 1 201 ? 36.678 29.623 -3.844 1.00 18.53 220 PHE A CA 1
ATOM 1538 C C . PHE A 1 201 ? 37.609 29.570 -5.066 1.00 18.64 220 PHE A C 1
ATOM 1539 O O . PHE A 1 201 ? 37.156 29.525 -6.190 1.00 20.30 220 PHE A O 1
ATOM 1547 N N . GLU A 1 202 ? 38.902 29.667 -4.843 1.00 19.13 221 GLU A N 1
ATOM 1548 C CA . GLU A 1 202 ? 39.868 29.636 -5.945 1.00 21.80 221 GLU A CA 1
ATOM 1549 C C . GLU A 1 202 ? 40.006 28.261 -6.561 1.00 21.77 221 GLU A C 1
ATOM 1550 O O . GLU A 1 202 ? 40.338 28.150 -7.706 1.00 23.72 221 GLU A O 1
ATOM 1556 N N . ASN A 1 203 ? 39.669 27.204 -5.846 1.00 21.52 222 ASN A N 1
ATOM 1557 C CA . ASN A 1 203 ? 39.972 25.855 -6.283 1.00 21.29 222 ASN A CA 1
ATOM 1558 C C . ASN A 1 203 ? 38.844 24.914 -6.508 1.00 21.07 222 ASN A C 1
ATOM 1559 O O . ASN A 1 203 ? 39.063 23.749 -6.870 1.00 25.11 222 ASN A O 1
ATOM 1564 N N . VAL A 1 204 ? 37.637 25.301 -6.229 1.00 19.70 223 VAL A N 1
ATOM 1565 C CA . VAL A 1 204 ? 36.504 24.378 -6.382 1.00 18.72 223 VAL A CA 1
ATOM 1566 C C . VAL A 1 204 ? 35.692 24.830 -7.596 1.00 18.29 223 VAL A C 1
ATOM 1567 O O . VAL A 1 204 ? 35.195 25.944 -7.591 1.00 18.08 223 VAL A O 1
ATOM 1571 N N . PRO A 1 205 ? 35.576 23.976 -8.640 1.00 19.00 224 PRO A N 1
ATOM 1572 C CA . PRO A 1 205 ? 34.790 24.351 -9.812 1.00 20.23 224 PRO A CA 1
ATOM 1573 C C . PRO A 1 205 ? 33.321 24.232 -9.517 1.00 19.43 224 PRO A C 1
ATOM 1574 O O . PRO A 1 205 ? 32.867 23.387 -8.727 1.00 17.34 224 PRO A O 1
ATOM 1578 N N . VAL A 1 206 ? 32.560 25.063 -10.175 1.00 17.95 225 VAL A N 1
ATOM 1579 C CA . VAL A 1 206 ? 31.132 24.859 -10.204 1.00 19.19 225 VAL A CA 1
ATOM 1580 C C . VAL A 1 206 ? 30.811 23.463 -10.739 1.00 18.43 225 VAL A C 1
ATOM 1581 O O . VAL A 1 206 ? 31.465 22.989 -11.683 1.00 19.36 225 VAL A O 1
ATOM 1585 N N . GLY A 1 207 ? 29.850 22.791 -10.132 1.00 17.23 226 GLY A N 1
ATOM 1586 C CA . GLY A 1 207 ? 29.472 21.438 -10.502 1.00 18.10 226 GLY A CA 1
ATOM 1587 C C . GLY A 1 207 ? 30.069 20.366 -9.596 1.00 17.99 226 GLY A C 1
ATOM 1588 O O . GLY A 1 207 ? 29.617 19.237 -9.614 1.00 18.74 226 GLY A O 1
ATOM 1589 N N . THR A 1 208 ? 31.023 20.743 -8.755 1.00 17.08 227 THR A N 1
ATOM 1590 C CA . THR A 1 208 ? 31.618 19.811 -7.774 1.00 16.43 227 THR A CA 1
ATOM 1591 C C . THR A 1 208 ? 30.566 19.172 -6.839 1.00 16.56 227 THR A C 1
ATOM 1592 O O . THR A 1 208 ? 29.681 19.855 -6.298 1.00 15.35 227 THR A O 1
ATOM 1596 N N . ARG A 1 209 ? 30.624 17.833 -6.709 1.00 15.23 228 ARG A N 1
ATOM 1597 C CA . ARG A 1 209 ? 29.799 17.064 -5.782 1.00 15.11 228 ARG A CA 1
ATOM 1598 C C . ARG A 1 209 ? 30.031 17.552 -4.365 1.00 13.81 228 ARG A C 1
ATOM 1599 O O . ARG A 1 209 ? 31.121 17.918 -4.023 1.00 14.48 228 ARG A O 1
ATOM 1607 N N . VAL A 1 210 ? 28.978 17.604 -3.588 1.00 14.27 229 VAL A N 1
ATOM 1608 C CA . VAL A 1 210 ? 29.011 17.974 -2.162 1.00 14.52 229 VAL A CA 1
ATOM 1609 C C . VAL A 1 210 ? 28.154 16.977 -1.418 1.00 15.16 229 VAL A C 1
ATOM 1610 O O . VAL A 1 210 ? 26.974 16.773 -1.773 1.00 19.58 229 VAL A O 1
ATOM 1614 N N . GLN A 1 211 ? 28.708 16.354 -0.381 1.00 15.22 230 GLN A N 1
ATOM 1615 C CA . GLN A 1 211 ? 27.957 15.433 0.402 1.00 15.61 230 GLN A CA 1
ATOM 1616 C C . GLN A 1 211 ? 28.113 15.686 1.887 1.00 15.73 230 GLN A C 1
ATOM 1617 O O . GLN A 1 211 ? 29.246 15.699 2.402 1.00 15.73 230 GLN A O 1
ATOM 1623 N N . PHE A 1 212 ? 26.995 15.763 2.572 1.00 15.17 231 PHE A N 1
ATOM 1624 C CA . PHE A 1 212 ? 26.970 15.943 3.991 1.00 16.03 231 PHE A CA 1
ATOM 1625 C C . PHE A 1 212 ? 26.764 14.566 4.624 1.00 17.13 231 PHE A C 1
ATOM 1626 O O . PHE A 1 212 ? 25.830 13.847 4.227 1.00 17.47 231 PHE A O 1
ATOM 1634 N N . ILE A 1 213 ? 27.559 14.298 5.660 1.00 17.00 232 ILE A N 1
ATOM 1635 C CA . ILE A 1 213 ? 27.440 13.087 6.471 1.00 17.64 232 ILE A CA 1
ATOM 1636 C C . ILE A 1 213 ? 27.427 13.487 7.927 1.00 16.98 232 ILE A C 1
ATOM 1637 O O . ILE A 1 213 ? 27.819 14.583 8.293 1.00 16.53 232 ILE A O 1
ATOM 1642 N N . ASP A 1 214 ? 27.082 12.533 8.769 1.00 21.98 233 ASP A N 1
ATOM 1643 C CA . ASP A 1 214 ? 27.166 12.760 10.240 1.00 25.53 233 ASP A CA 1
ATOM 1644 C C . ASP A 1 214 ? 27.786 11.500 10.899 1.00 24.22 233 ASP A C 1
ATOM 1645 O O . ASP A 1 214 ? 27.066 10.516 11.231 1.00 23.55 233 ASP A O 1
ATOM 1650 N N . GLU A 1 215 ? 29.098 11.512 11.048 1.00 20.27 234 GLU A N 1
ATOM 1651 C CA . GLU A 1 215 ? 29.818 10.328 11.514 1.00 20.93 234 GLU A CA 1
ATOM 1652 C C . GLU A 1 215 ? 30.790 10.697 12.567 1.00 17.64 234 GLU A C 1
ATOM 1653 O O . GLU A 1 215 ? 31.949 11.039 12.293 1.00 15.51 234 GLU A O 1
ATOM 1659 N N . PRO A 1 216 ? 30.336 10.602 13.809 1.00 16.50 235 PRO A N 1
ATOM 1660 C CA . PRO A 1 216 ? 31.233 10.986 14.920 1.00 16.18 235 PRO A CA 1
ATOM 1661 C C . PRO A 1 216 ? 32.319 9.939 15.177 1.00 15.35 235 PRO A C 1
ATOM 1662 O O . PRO A 1 216 ? 33.309 10.266 15.792 1.00 16.69 235 PRO A O 1
ATOM 1666 N N . VAL A 1 217 ? 32.096 8.694 14.770 1.00 13.59 236 VAL A N 1
ATOM 1667 C CA . VAL A 1 217 ? 33.082 7.630 14.885 1.00 14.01 236 VAL A CA 1
ATOM 1668 C C . VAL A 1 217 ? 33.467 7.176 13.523 1.00 13.11 236 VAL A C 1
ATOM 1669 O O . VAL A 1 217 ? 32.613 6.920 12.660 1.00 13.60 236 VAL A O 1
ATOM 1673 N N . LYS A 1 218 ? 34.756 7.039 13.323 1.00 13.45 237 LYS A N 1
ATOM 1674 C CA . LYS A 1 218 ? 35.290 6.482 12.087 1.00 12.98 237 LYS A CA 1
ATOM 1675 C C . LYS A 1 218 ? 36.271 5.332 12.499 1.00 12.62 237 LYS A C 1
ATOM 1676 O O . LYS A 1 218 ? 36.854 5.374 13.584 1.00 11.67 237 LYS A O 1
ATOM 1682 N N . ALA A 1 219 ? 36.403 4.327 11.663 1.00 12.25 238 ALA A N 1
ATOM 1683 C CA . ALA A 1 219 ? 37.346 3.207 11.939 1.00 11.97 238 ALA A CA 1
ATOM 1684 C C . ALA A 1 219 ? 37.833 2.663 10.609 1.00 13.64 238 ALA A C 1
ATOM 1685 O O . ALA A 1 219 ? 37.115 2.757 9.588 1.00 13.23 238 ALA A O 1
ATOM 1687 N N . THR A 1 220 ? 39.060 2.130 10.612 1.00 13.12 239 THR A N 1
ATOM 1688 C CA . THR A 1 220 ? 39.619 1.585 9.448 1.00 13.26 239 THR A CA 1
ATOM 1689 C C . THR A 1 220 ? 40.512 0.360 9.788 1.00 13.58 239 THR A C 1
ATOM 1690 O O . THR A 1 220 ? 41.179 0.368 10.781 1.00 12.34 239 THR A O 1
ATOM 1694 N N . THR A 1 221 ? 40.467 -0.638 8.902 1.00 14.37 240 THR A N 1
ATOM 1695 C CA . THR A 1 221 ? 41.459 -1.665 8.808 1.00 14.03 240 THR A CA 1
ATOM 1696 C C . THR A 1 221 ? 42.352 -1.294 7.652 1.00 14.34 240 THR A C 1
ATOM 1697 O O . THR A 1 221 ? 41.910 -1.133 6.487 1.00 15.00 240 THR A O 1
ATOM 1701 N N . GLU A 1 222 ? 43.620 -1.083 7.948 1.00 13.53 241 GLU A N 1
ATOM 1702 C CA . GLU A 1 222 ? 44.526 -0.642 6.944 1.00 14.89 241 GLU A CA 1
ATOM 1703 C C . GLU A 1 222 ? 45.159 -1.845 6.228 1.00 15.51 241 GLU A C 1
ATOM 1704 O O . GLU A 1 222 ? 45.121 -2.928 6.727 1.00 13.96 241 GLU A O 1
ATOM 1710 N N . PRO A 1 223 ? 45.864 -1.616 5.104 1.00 17.00 242 PRO A N 1
ATOM 1711 C CA . PRO A 1 223 ? 46.413 -2.705 4.238 1.00 16.84 242 PRO A CA 1
ATOM 1712 C C . PRO A 1 223 ? 47.444 -3.532 4.940 1.00 16.18 242 PRO A C 1
ATOM 1713 O O . PRO A 1 223 ? 47.581 -4.696 4.632 1.00 14.29 242 PRO A O 1
ATOM 1717 N N . ASP A 1 224 ? 48.110 -2.980 5.959 1.00 15.46 243 ASP A N 1
ATOM 1718 C CA . ASP A 1 224 ? 49.074 -3.794 6.755 1.00 16.96 243 ASP A CA 1
ATOM 1719 C C . ASP A 1 224 ? 48.447 -4.550 7.920 1.00 17.67 243 ASP A C 1
ATOM 1720 O O . ASP A 1 224 ? 49.127 -5.190 8.700 1.00 16.41 243 ASP A O 1
ATOM 1725 N N . GLY A 1 225 ? 47.127 -4.520 8.015 1.00 16.24 244 GLY A N 1
ATOM 1726 C CA . GLY A 1 225 ? 46.388 -5.260 9.028 1.00 16.85 244 GLY A CA 1
ATOM 1727 C C . GLY A 1 225 ? 46.167 -4.468 10.321 1.00 16.89 244 GLY A C 1
ATOM 1728 O O . GLY A 1 225 ? 45.423 -4.930 11.173 1.00 15.95 244 GLY A O 1
ATOM 1729 N N . SER A 1 226 ? 46.737 -3.273 10.438 1.00 15.80 245 SER A N 1
ATOM 1730 C CA . SER A 1 226 ? 46.509 -2.445 11.615 1.00 15.01 245 SER A CA 1
ATOM 1731 C C . SER A 1 226 ? 45.095 -1.840 11.571 1.00 14.07 245 SER A C 1
ATOM 1732 O O . SER A 1 226 ? 44.518 -1.651 10.484 1.00 14.17 245 SER A O 1
ATOM 1735 N N . ARG A 1 227 ? 44.512 -1.649 12.752 1.00 12.43 246 ARG A N 1
ATOM 1736 C CA . ARG A 1 227 ? 43.167 -1.138 12.856 1.00 12.43 246 ARG A CA 1
ATOM 1737 C C . ARG A 1 227 ? 43.148 0.064 13.756 1.00 11.81 246 ARG A C 1
ATOM 1738 O O . ARG A 1 227 ? 43.819 0.082 14.786 1.00 12.07 246 ARG A O 1
ATOM 1746 N N . TYR A 1 228 ? 42.332 1.059 13.390 1.00 11.39 247 TYR A N 1
ATOM 1747 C CA . TYR A 1 228 ? 42.290 2.335 14.089 1.00 12.52 247 TYR A CA 1
ATOM 1748 C C . TYR A 1 228 ? 40.832 2.788 14.278 1.00 12.76 247 TYR A C 1
ATOM 1749 O O . TYR A 1 228 ? 39.988 2.464 13.453 1.00 12.63 247 TYR A O 1
ATOM 1758 N N . ILE A 1 229 ? 40.558 3.482 15.381 1.00 12.47 248 ILE A N 1
ATOM 1759 C CA . ILE A 1 229 ? 39.300 4.134 15.645 1.00 12.04 248 ILE A CA 1
ATOM 1760 C C . ILE A 1 229 ? 39.576 5.605 15.906 1.00 11.80 248 ILE A C 1
ATOM 1761 O O . ILE A 1 229 ? 40.652 5.943 16.436 1.00 13.23 248 ILE A O 1
ATOM 1766 N N . GLU A 1 230 ? 38.580 6.449 15.596 1.00 11.58 249 GLU A N 1
ATOM 1767 C CA . GLU A 1 230 ? 38.633 7.899 15.877 1.00 12.03 249 GLU A CA 1
ATOM 1768 C C . GLU A 1 230 ? 37.234 8.276 16.315 1.00 12.03 249 GLU A C 1
ATOM 1769 O O . GLU A 1 230 ? 36.285 8.037 15.608 1.00 12.26 249 GLU A O 1
ATOM 1775 N N . VAL A 1 231 ? 37.129 8.863 17.490 1.00 12.95 250 VAL A N 1
ATOM 1776 C CA . VAL A 1 231 ? 35.860 9.148 18.133 1.00 13.34 250 VAL A CA 1
ATOM 1777 C C . VAL A 1 231 ? 35.806 10.654 18.482 1.00 14.38 250 VAL A C 1
ATOM 1778 O O . VAL A 1 231 ? 36.616 11.151 19.217 1.00 13.03 250 VAL A O 1
ATOM 1782 N N . HIS A 1 232 ? 34.761 11.306 18.005 1.00 14.87 251 HIS A N 1
ATOM 1783 C CA . HIS A 1 232 ? 34.456 12.685 18.337 1.00 15.43 251 HIS A CA 1
ATOM 1784 C C . HIS A 1 232 ? 33.142 12.720 19.089 1.00 17.31 251 HIS A C 1
ATOM 1785 O O . HIS A 1 232 ? 32.368 11.741 19.101 1.00 16.37 251 HIS A O 1
ATOM 1792 N N . ASN A 1 233 ? 32.866 13.853 19.690 1.00 18.66 252 ASN A N 1
ATOM 1793 C CA . ASN A 1 233 ? 31.570 14.014 20.297 1.00 20.93 252 ASN A CA 1
ATOM 1794 C C . ASN A 1 233 ? 30.501 14.086 19.204 1.00 23.00 252 ASN A C 1
ATOM 1795 O O . ASN A 1 233 ? 30.731 14.631 18.134 1.00 25.49 252 ASN A O 1
ATOM 1800 N N . PRO A 1 234 ? 29.332 13.499 19.460 1.00 26.06 253 PRO A N 1
ATOM 1801 C CA . PRO A 1 234 ? 28.275 13.568 18.496 1.00 27.52 253 PRO A CA 1
ATOM 1802 C C . PRO A 1 234 ? 27.831 15.022 18.289 1.00 30.10 253 PRO A C 1
ATOM 1803 O O . PRO A 1 234 ? 28.020 15.890 19.176 1.00 25.73 253 PRO A O 1
ATOM 1807 N N . LEU A 1 235 ? 27.215 15.241 17.130 1.00 30.18 254 LEU A N 1
ATOM 1808 C CA . LEU A 1 235 ? 26.818 16.572 16.689 1.00 33.91 254 LEU A CA 1
ATOM 1809 C C . LEU A 1 235 ? 26.030 17.355 17.715 1.00 34.98 254 LEU A C 1
ATOM 1810 O O . LEU A 1 235 ? 26.302 18.543 17.896 1.00 37.69 254 LEU A O 1
ATOM 1815 N N . SER A 1 236 ? 25.055 16.696 18.374 1.00 36.47 255 SER A N 1
ATOM 1816 C CA . SER A 1 236 ? 24.132 17.402 19.267 1.00 40.22 255 SER A CA 1
ATOM 1817 C C . SER A 1 236 ? 24.699 17.675 20.674 1.00 43.36 255 SER A C 1
ATOM 1818 O O . SER A 1 236 ? 23.958 18.107 21.550 1.00 41.45 255 SER A O 1
ATOM 1821 N N . THR A 1 237 ? 25.995 17.412 20.879 1.00 40.48 256 THR A N 1
ATOM 1822 C CA . THR A 1 237 ? 26.647 17.464 22.202 1.00 38.57 256 THR A CA 1
ATOM 1823 C C . THR A 1 237 ? 26.593 18.856 22.835 1.00 42.64 256 THR A C 1
ATOM 1824 O O . THR A 1 237 ? 26.984 19.855 22.207 1.00 44.06 256 THR A O 1
ATOM 1828 N N . THR A 1 238 ? 26.130 18.885 24.086 1.00 45.34 257 THR A N 1
ATOM 1829 C CA . THR A 1 238 ? 26.104 20.092 24.939 1.00 54.30 257 THR A CA 1
ATOM 1830 C C . THR A 1 238 ? 27.383 20.192 25.829 1.00 54.40 257 THR A C 1
ATOM 1831 O O . THR A 1 238 ? 28.099 19.170 26.023 1.00 46.99 257 THR A O 1
ATOM 1835 N N . GLU A 1 239 ? 27.652 21.391 26.385 1.00 55.67 258 GLU A N 1
ATOM 1836 C CA A GLU A 1 239 ? 28.812 21.624 27.282 0.50 52.99 258 GLU A CA 1
ATOM 1837 C CA B GLU A 1 239 ? 28.838 21.602 27.255 0.50 53.97 258 GLU A CA 1
ATOM 1838 C C . GLU A 1 239 ? 28.866 20.598 28.424 1.00 51.35 258 GLU A C 1
ATOM 1839 O O . GLU A 1 239 ? 29.932 20.114 28.817 1.00 44.76 258 GLU A O 1
ATOM 1850 N N . ALA A 1 240 ? 27.688 20.267 28.952 1.00 48.02 259 ALA A N 1
ATOM 1851 C CA . ALA A 1 240 ? 27.576 19.357 30.082 1.00 49.07 259 ALA A CA 1
ATOM 1852 C C . ALA A 1 240 ? 27.888 17.908 29.673 1.00 48.86 259 ALA A C 1
ATOM 1853 O O . ALA A 1 240 ? 28.553 17.150 30.410 1.00 46.70 259 ALA A O 1
ATOM 1855 N N . GLN A 1 241 ? 27.394 17.518 28.496 1.00 47.99 260 GLN A N 1
ATOM 1856 C CA . GLN A 1 241 ? 27.758 16.204 27.925 1.00 52.00 260 GLN A CA 1
ATOM 1857 C C . GLN A 1 241 ? 29.260 16.144 27.591 1.00 50.30 260 GLN A C 1
ATOM 1858 O O . GLN A 1 241 ? 29.905 15.094 27.790 1.00 44.53 260 GLN A O 1
ATOM 1864 N N . PHE A 1 242 ? 29.783 17.287 27.126 1.00 47.01 261 PHE A N 1
ATOM 1865 C CA A PHE A 1 242 ? 31.202 17.456 26.755 0.60 51.83 261 PHE A CA 1
ATOM 1866 C CA B PHE A 1 242 ? 31.202 17.414 26.763 0.40 47.59 261 PHE A CA 1
ATOM 1867 C C . PHE A 1 242 ? 32.139 17.209 27.952 1.00 49.37 261 PHE A C 1
ATOM 1868 O O . PHE A 1 242 ? 33.137 16.476 27.848 1.00 41.79 261 PHE A O 1
ATOM 1883 N N . GLN A 1 243 ? 31.807 17.863 29.068 1.00 47.90 262 GLN A N 1
ATOM 1884 C CA . GLN A 1 243 ? 32.582 17.838 30.297 1.00 46.48 262 GLN A CA 1
ATOM 1885 C C . GLN A 1 243 ? 32.227 16.698 31.237 1.00 47.53 262 GLN A C 1
ATOM 1886 O O . GLN A 1 243 ? 32.818 16.628 32.294 1.00 46.51 262 GLN A O 1
ATOM 1892 N N . GLY A 1 244 ? 31.242 15.858 30.888 1.00 46.86 263 GLY A N 1
ATOM 1893 C CA . GLY A 1 244 ? 30.792 14.741 31.757 1.00 46.58 263 GLY A CA 1
ATOM 1894 C C . GLY A 1 244 ? 29.756 14.993 32.878 1.00 45.62 263 GLY A C 1
ATOM 1895 O O . GLY A 1 244 ? 29.505 14.087 33.713 1.00 39.59 263 GLY A O 1
ATOM 1896 N N . GLY A 1 245 ? 29.167 16.201 32.928 1.00 46.94 264 GLY A N 1
ATOM 1897 C CA . GLY A 1 245 ? 27.996 16.471 33.776 1.00 45.77 264 GLY A CA 1
ATOM 1898 C C . GLY A 1 245 ? 26.722 15.736 33.326 1.00 54.19 264 GLY A C 1
ATOM 1899 O O . GLY A 1 245 ? 25.816 15.522 34.132 1.00 46.41 264 GLY A O 1
ATOM 1900 N N . GLU A 1 246 ? 26.653 15.402 32.026 1.00 59.32 265 GLU A N 1
ATOM 1901 C CA . GLU A 1 246 ? 25.612 14.567 31.409 1.00 66.90 265 GLU A CA 1
ATOM 1902 C C . GLU A 1 246 ? 26.383 13.546 30.586 1.00 70.75 265 GLU A C 1
ATOM 1903 O O . GLU A 1 246 ? 27.583 13.730 30.316 1.00 67.02 265 GLU A O 1
ATOM 1909 N N . ILE A 1 247 ? 25.698 12.495 30.146 1.00 72.33 266 ILE A N 1
ATOM 1910 C CA . ILE A 1 247 ? 26.236 11.592 29.100 1.00 77.53 266 ILE A CA 1
ATOM 1911 C C . ILE A 1 247 ? 25.685 11.971 27.698 1.00 77.56 266 ILE A C 1
ATOM 1912 O O . ILE A 1 247 ? 24.538 12.414 27.600 1.00 79.47 266 ILE A O 1
ATOM 1917 N N . VAL A 1 248 ? 26.464 11.831 26.618 1.00 72.14 267 VAL A N 1
ATOM 1918 C CA . VAL A 1 248 ? 25.835 11.818 25.257 1.00 71.46 267 VAL A CA 1
ATOM 1919 C C . VAL A 1 248 ? 26.168 10.515 24.499 1.00 66.07 267 VAL A C 1
ATOM 1920 O O . VAL A 1 248 ? 27.337 10.258 24.204 1.00 66.07 267 VAL A O 1
ATOM 1924 N N . PRO A 1 249 ? 25.133 9.697 24.184 1.00 56.28 268 PRO A N 1
ATOM 1925 C CA . PRO A 1 249 ? 25.423 8.316 23.801 1.00 50.52 268 PRO A CA 1
ATOM 1926 C C . PRO A 1 249 ? 25.994 8.220 22.385 1.00 43.74 268 PRO A C 1
ATOM 1927 O O . PRO A 1 249 ? 25.595 8.951 21.458 1.00 40.86 268 PRO A O 1
ATOM 1931 N N . ILE A 1 250 ? 26.949 7.317 22.262 1.00 40.36 269 ILE A N 1
ATOM 1932 C CA . ILE A 1 250 ? 27.577 7.007 21.013 1.00 38.94 269 ILE A CA 1
ATOM 1933 C C . ILE A 1 250 ? 27.258 5.568 20.691 1.00 39.29 269 ILE A C 1
ATOM 1934 O O . ILE A 1 250 ? 27.523 4.697 21.483 1.00 40.39 269 ILE A O 1
ATOM 1939 N N . THR A 1 251 ? 26.670 5.319 19.540 1.00 42.78 270 THR A N 1
ATOM 1940 C CA . THR A 1 251 ? 26.438 3.941 19.086 1.00 44.55 270 THR A CA 1
ATOM 1941 C C . THR A 1 251 ? 27.347 3.660 17.872 1.00 38.81 270 THR A C 1
ATOM 1942 O O . THR A 1 251 ? 27.558 4.516 17.003 1.00 39.83 270 THR A O 1
ATOM 1946 N N . LEU A 1 252 ? 27.964 2.490 17.859 1.00 34.30 271 LEU A N 1
ATOM 1947 C CA . LEU A 1 252 ? 28.815 2.119 16.747 1.00 28.08 271 LEU A CA 1
ATOM 1948 C C . LEU A 1 252 ? 27.965 1.663 15.573 1.00 27.44 271 LEU A C 1
ATOM 1949 O O . LEU A 1 252 ? 27.187 0.737 15.683 1.00 30.40 271 LEU A O 1
ATOM 1954 N N . THR A 1 253 ? 28.137 2.268 14.427 1.00 25.78 272 THR A N 1
ATOM 1955 C CA . THR A 1 253 ? 27.418 1.812 13.262 1.00 26.69 272 THR A CA 1
ATOM 1956 C C . THR A 1 253 ? 27.974 0.449 12.783 1.00 26.26 272 THR A C 1
ATOM 1957 O O . THR A 1 253 ? 29.067 0.050 13.167 1.00 21.15 272 THR A O 1
ATOM 1961 N N . GLN A 1 254 ? 27.263 -0.222 11.896 1.00 27.42 273 GLN A N 1
ATOM 1962 C CA A GLN A 1 254 ? 27.802 -1.462 11.365 0.60 28.64 273 GLN A CA 1
ATOM 1963 C CA B GLN A 1 254 ? 27.756 -1.457 11.297 0.40 27.47 273 GLN A CA 1
ATOM 1964 C C . GLN A 1 254 ? 29.096 -1.293 10.574 1.00 25.61 273 GLN A C 1
ATOM 1965 O O . GLN A 1 254 ? 29.951 -2.108 10.711 1.00 21.16 273 GLN A O 1
ATOM 1976 N N . PRO A 1 255 ? 29.250 -0.233 9.762 1.00 25.56 274 PRO A N 1
ATOM 1977 C CA . PRO A 1 255 ? 30.550 -0.082 9.138 1.00 25.80 274 PRO A CA 1
ATOM 1978 C C . PRO A 1 255 ? 31.687 0.069 10.137 1.00 21.55 274 PRO A C 1
ATOM 1979 O O . PRO A 1 255 ? 32.791 -0.293 9.843 1.00 21.48 274 PRO A O 1
ATOM 1983 N N . VAL A 1 256 ? 31.435 0.698 11.287 1.00 19.68 275 VAL A N 1
ATOM 1984 C CA . VAL A 1 256 ? 32.456 0.854 12.273 1.00 18.13 275 VAL A CA 1
ATOM 1985 C C . VAL A 1 256 ? 32.741 -0.471 12.955 1.00 17.49 275 VAL A C 1
ATOM 1986 O O . VAL A 1 256 ? 33.891 -0.830 13.219 1.00 17.47 275 VAL A O 1
ATOM 1990 N N . GLN A 1 257 ? 31.674 -1.217 13.218 1.00 17.74 276 GLN A N 1
ATOM 1991 C CA A GLN A 1 257 ? 31.797 -2.539 13.815 0.60 18.81 276 GLN A CA 1
ATOM 1992 C CA B GLN A 1 257 ? 31.799 -2.541 13.810 0.40 18.46 276 GLN A CA 1
ATOM 1993 C C . GLN A 1 257 ? 32.556 -3.514 12.935 1.00 17.17 276 GLN A C 1
ATOM 1994 O O . GLN A 1 257 ? 33.207 -4.380 13.439 1.00 17.06 276 GLN A O 1
ATOM 2005 N N . ALA A 1 258 ? 32.490 -3.338 11.632 1.00 16.36 277 ALA A N 1
ATOM 2006 C CA . ALA A 1 258 ? 33.299 -4.156 10.722 1.00 17.59 277 ALA A CA 1
ATOM 2007 C C . ALA A 1 258 ? 34.785 -4.120 11.074 1.00 17.51 277 ALA A C 1
ATOM 2008 O O . ALA A 1 258 ? 35.569 -5.056 10.724 1.00 17.15 277 ALA A O 1
ATOM 2010 N N . VAL A 1 259 ? 35.189 -3.058 11.773 1.00 14.98 278 VAL A N 1
ATOM 2011 C CA . VAL A 1 259 ? 36.558 -2.947 12.258 1.00 14.67 278 VAL A CA 1
ATOM 2012 C C . VAL A 1 259 ? 36.601 -3.271 13.753 1.00 14.89 278 VAL A C 1
ATOM 2013 O O . VAL A 1 259 ? 37.432 -4.058 14.202 1.00 13.32 278 VAL A O 1
ATOM 2017 N N . THR A 1 260 ? 35.749 -2.621 14.536 1.00 16.48 279 THR A N 1
ATOM 2018 C CA . THR A 1 260 ? 35.905 -2.684 15.989 1.00 17.94 279 THR A CA 1
ATOM 2019 C C . THR A 1 260 ? 35.523 -4.043 16.639 1.00 19.58 279 THR A C 1
ATOM 2020 O O . THR A 1 260 ? 35.966 -4.317 17.749 1.00 20.23 279 THR A O 1
ATOM 2024 N N . SER A 1 261 ? 34.738 -4.865 15.944 1.00 19.01 280 SER A N 1
ATOM 2025 C CA . SER A 1 261 ? 34.403 -6.220 16.409 1.00 20.26 280 SER A CA 1
ATOM 2026 C C . SER A 1 261 ? 35.356 -7.270 15.938 1.00 21.07 280 SER A C 1
ATOM 2027 O O . SER A 1 261 ? 35.050 -8.417 16.080 1.00 21.52 280 SER A O 1
ATOM 2030 N N . GLN A 1 262 ? 36.468 -6.918 15.296 1.00 21.67 281 GLN A N 1
ATOM 2031 C CA . GLN A 1 262 ? 37.377 -7.939 14.836 1.00 19.56 281 GLN A CA 1
ATOM 2032 C C . GLN A 1 262 ? 38.052 -8.608 16.025 1.00 20.27 281 GLN A C 1
ATOM 2033 O O . GLN A 1 262 ? 38.272 -8.013 17.085 1.00 18.14 281 GLN A O 1
ATOM 2039 N N . SER A 1 263 ? 38.492 -9.852 15.811 1.00 19.87 282 SER A N 1
ATOM 2040 C CA . SER A 1 263 ? 38.968 -10.659 16.903 1.00 21.05 282 SER A CA 1
ATOM 2041 C C . SER A 1 263 ? 40.239 -10.148 17.571 1.00 21.42 282 SER A C 1
ATOM 2042 O O . SER A 1 263 ? 40.465 -10.498 18.711 1.00 21.38 282 SER A O 1
ATOM 2045 N N . ASP A 1 264 ? 41.089 -9.381 16.882 1.00 18.44 283 ASP A N 1
ATOM 2046 C CA . ASP A 1 264 ? 42.347 -8.945 17.486 1.00 18.91 283 ASP A CA 1
ATOM 2047 C C . ASP A 1 264 ? 42.256 -7.547 18.088 1.00 18.27 283 ASP A C 1
ATOM 2048 O O . ASP A 1 264 ? 43.293 -7.017 18.493 1.00 20.70 283 ASP A O 1
ATOM 2053 N N . VAL A 1 265 ? 41.057 -7.001 18.210 1.00 16.69 284 VAL A N 1
ATOM 2054 C CA . VAL A 1 265 ? 40.848 -5.615 18.723 1.00 16.23 284 VAL A CA 1
ATOM 2055 C C . VAL A 1 265 ? 40.938 -5.622 20.245 1.00 17.77 284 VAL A C 1
ATOM 2056 O O . VAL A 1 265 ? 40.347 -6.440 20.908 1.00 17.52 284 VAL A O 1
ATOM 2060 N N . ASP A 1 266 ? 41.712 -4.709 20.806 1.00 16.90 285 ASP A N 1
ATOM 2061 C CA . ASP A 1 266 ? 41.664 -4.509 22.271 1.00 18.37 285 ASP A CA 1
ATOM 2062 C C . ASP A 1 266 ? 40.391 -3.683 22.639 1.00 18.78 285 ASP A C 1
ATOM 2063 O O . ASP A 1 266 ? 40.335 -2.483 22.383 1.00 18.30 285 ASP A O 1
ATOM 2068 N N . GLN A 1 267 ? 39.392 -4.309 23.231 1.00 19.98 286 GLN A N 1
ATOM 2069 C CA . GLN A 1 267 ? 38.121 -3.650 23.489 1.00 22.13 286 GLN A CA 1
ATOM 2070 C C . GLN A 1 267 ? 38.260 -2.575 24.589 1.00 23.22 286 GLN A C 1
ATOM 2071 O O . GLN A 1 267 ? 37.430 -1.721 24.652 1.00 23.08 286 GLN A O 1
ATOM 2077 N N . ASN A 1 268 ? 39.309 -2.642 25.401 1.00 23.30 287 ASN A N 1
ATOM 2078 C CA . ASN A 1 268 ? 39.661 -1.591 26.360 1.00 26.22 287 ASN A CA 1
ATOM 2079 C C . ASN A 1 268 ? 40.028 -0.308 25.657 1.00 24.40 287 ASN A C 1
ATOM 2080 O O . ASN A 1 268 ? 39.730 0.745 26.163 1.00 24.69 287 ASN A O 1
ATOM 2085 N N . VAL A 1 269 ? 40.751 -0.406 24.540 1.00 23.06 288 VAL A N 1
ATOM 2086 C CA . VAL A 1 269 ? 41.036 0.761 23.699 1.00 22.92 288 VAL A CA 1
ATOM 2087 C C . VAL A 1 269 ? 39.761 1.315 23.099 1.00 21.97 288 VAL A C 1
ATOM 2088 O O . VAL A 1 269 ? 39.575 2.547 23.059 1.00 21.60 288 VAL A O 1
ATOM 2092 N N . VAL A 1 270 ? 38.856 0.451 22.639 1.00 20.05 289 VAL A N 1
ATOM 2093 C CA . VAL A 1 270 ? 37.589 0.933 22.111 1.00 19.17 289 VAL A CA 1
ATOM 2094 C C . VAL A 1 270 ? 36.795 1.678 23.191 1.00 19.54 289 VAL A C 1
ATOM 2095 O O . VAL A 1 270 ? 36.252 2.741 22.948 1.00 18.30 289 VAL A O 1
ATOM 2099 N N . GLU A 1 271 ? 36.717 1.074 24.379 1.00 21.22 290 GLU A N 1
ATOM 2100 C CA . GLU A 1 271 ? 35.884 1.649 25.417 1.00 24.90 290 GLU A CA 1
ATOM 2101 C C . GLU A 1 271 ? 36.494 2.928 25.898 1.00 22.41 290 GLU A C 1
ATOM 2102 O O . GLU A 1 271 ? 35.766 3.829 26.096 1.00 22.18 290 GLU A O 1
ATOM 2108 N N . GLN A 1 272 ? 37.802 3.004 26.065 1.00 22.20 291 GLN A N 1
ATOM 2109 C CA A GLN A 1 272 ? 38.485 4.250 26.440 0.60 23.31 291 GLN A CA 1
ATOM 2110 C CA B GLN A 1 272 ? 38.445 4.245 26.471 0.40 22.08 291 GLN A CA 1
ATOM 2111 C C . GLN A 1 272 ? 38.324 5.314 25.370 1.00 20.75 291 GLN A C 1
ATOM 2112 O O . GLN A 1 272 ? 38.178 6.499 25.668 1.00 20.10 291 GLN A O 1
ATOM 2123 N N . ALA A 1 273 ? 38.356 4.899 24.114 1.00 17.76 292 ALA A N 1
ATOM 2124 C CA . ALA A 1 273 ? 38.193 5.829 23.010 1.00 16.93 292 ALA A CA 1
ATOM 2125 C C . ALA A 1 273 ? 36.803 6.458 23.018 1.00 17.02 292 ALA A C 1
ATOM 2126 O O . ALA A 1 273 ? 36.670 7.683 22.810 1.00 15.85 292 ALA A O 1
ATOM 2128 N N . ILE A 1 274 ? 35.798 5.610 23.249 1.00 17.73 293 ILE A N 1
ATOM 2129 C CA A ILE A 1 274 ? 34.411 6.053 23.325 0.60 20.97 293 ILE A CA 1
ATOM 2130 C CA B ILE A 1 274 ? 34.410 6.054 23.320 0.40 20.42 293 ILE A CA 1
ATOM 2131 C C . ILE A 1 274 ? 34.188 6.988 24.518 1.00 22.10 293 ILE A C 1
ATOM 2132 O O . ILE A 1 274 ? 33.453 7.962 24.398 1.00 23.58 293 ILE A O 1
ATOM 2141 N N . GLN A 1 275 ? 34.807 6.698 25.658 1.00 23.56 294 GLN A N 1
ATOM 2142 C CA A GLN A 1 275 ? 34.671 7.538 26.847 0.60 27.62 294 GLN A CA 1
ATOM 2143 C CA B GLN A 1 275 ? 34.674 7.539 26.840 0.40 26.65 294 GLN A CA 1
ATOM 2144 C C . GLN A 1 275 ? 35.394 8.878 26.691 1.00 26.67 294 GLN A C 1
ATOM 2145 O O . GLN A 1 275 ? 34.851 9.905 27.093 1.00 26.73 294 GLN A O 1
ATOM 2156 N N . ASN A 1 276 ? 36.613 8.843 26.161 1.00 23.17 295 ASN A N 1
ATOM 2157 C CA . ASN A 1 276 ? 37.448 10.016 26.027 1.00 23.91 295 ASN A CA 1
ATOM 2158 C C . ASN A 1 276 ? 36.998 11.004 24.908 1.00 22.90 295 ASN A C 1
ATOM 2159 O O . ASN A 1 276 ? 37.198 12.191 25.063 1.00 21.16 295 ASN A O 1
ATOM 2164 N N . ARG A 1 277 ? 36.543 10.489 23.763 1.00 19.94 296 ARG A N 1
ATOM 2165 C CA A ARG A 1 277 ? 36.179 11.322 22.618 0.60 19.40 296 ARG A CA 1
ATOM 2166 C CA B ARG A 1 277 ? 36.174 11.312 22.619 0.40 19.51 296 ARG A CA 1
ATOM 2167 C C . ARG A 1 277 ? 37.270 12.350 22.320 1.00 18.17 296 ARG A C 1
ATOM 2168 O O . ARG A 1 277 ? 37.052 13.557 22.308 1.00 17.76 296 ARG A O 1
ATOM 2183 N N . SER A 1 278 ? 38.467 11.882 22.103 1.00 16.21 297 SER A N 1
ATOM 2184 C CA . SER A 1 278 ? 39.592 12.788 21.938 1.00 16.30 297 SER A CA 1
ATOM 2185 C C . SER A 1 278 ? 39.711 13.355 20.537 1.00 15.21 297 SER A C 1
ATOM 2186 O O . SER A 1 278 ? 40.484 14.276 20.299 1.00 15.09 297 SER A O 1
ATOM 2189 N N . GLY A 1 279 ? 39.018 12.764 19.593 1.00 15.44 298 GLY A N 1
ATOM 2190 C CA . GLY A 1 279 ? 39.153 13.117 18.205 1.00 14.38 298 GLY A CA 1
ATOM 2191 C C . GLY A 1 279 ? 40.365 12.628 17.429 1.00 15.34 298 GLY A C 1
ATOM 2192 O O . GLY A 1 279 ? 40.489 12.967 16.2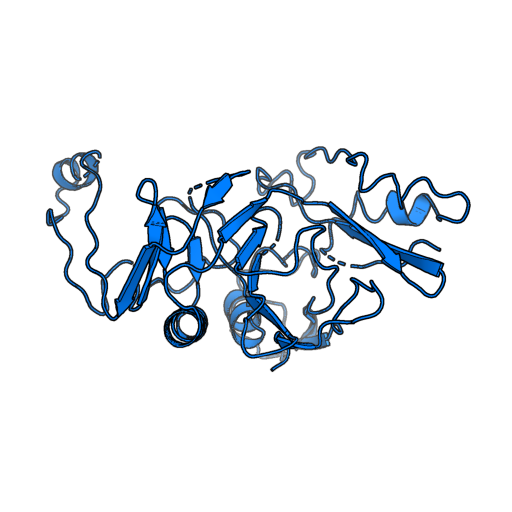68 1.00 15.21 298 GLY A O 1
ATOM 2201 N N . PRO A 1 281 ? 42.941 9.494 16.059 1.00 14.03 300 PRO A N 1
ATOM 2202 C CA . PRO A 1 281 ? 42.984 8.062 15.831 1.00 13.33 300 PRO A CA 1
ATOM 2203 C C . PRO A 1 281 ? 43.827 7.305 16.855 1.00 13.36 300 PRO A C 1
ATOM 2204 O O . PRO A 1 281 ? 44.853 7.809 17.308 1.00 12.04 300 PRO A O 1
ATOM 2208 N N . VAL A 1 282 ? 43.345 6.131 17.267 1.00 13.76 301 VAL A N 1
ATOM 2209 C CA . VAL A 1 282 ? 44.022 5.305 18.256 1.00 14.44 301 VAL A CA 1
ATOM 2210 C C . VAL A 1 282 ? 44.059 3.924 17.654 1.00 13.81 301 VAL A C 1
ATOM 2211 O O . VAL A 1 282 ? 43.049 3.442 17.123 1.00 12.50 301 VAL A O 1
ATOM 2215 N N . ARG A 1 283 ? 45.217 3.293 17.741 1.00 14.07 302 ARG A N 1
ATOM 2216 C CA . ARG A 1 283 ? 45.394 1.952 17.200 1.00 14.16 302 ARG A CA 1
ATOM 2217 C C . ARG A 1 283 ? 44.731 0.912 18.113 1.00 13.90 302 ARG A C 1
ATOM 2218 O O . ARG A 1 283 ? 44.938 0.893 19.360 1.00 13.35 302 ARG A O 1
ATOM 2226 N N . LEU A 1 284 ? 43.982 0.018 17.510 1.00 14.45 303 LEU A N 1
ATOM 2227 C CA . LEU A 1 284 ? 43.149 -0.979 18.219 1.00 16.05 303 LEU A CA 1
ATOM 2228 C C . LEU A 1 284 ? 43.817 -2.352 18.392 1.00 18.59 303 LEU A C 1
ATOM 2229 O O . LEU A 1 284 ? 43.523 -3.079 19.323 1.00 17.49 303 LEU A O 1
ATOM 2234 N N . ASN A 1 285 ? 44.732 -2.684 17.517 1.00 20.03 304 ASN A N 1
ATOM 2235 C CA . ASN A 1 285 ? 45.366 -3.959 17.564 1.00 22.47 304 ASN A CA 1
ATOM 2236 C C . ASN A 1 285 ? 46.886 -3.838 17.482 1.00 30.11 304 ASN A C 1
ATOM 2237 O O . ASN A 1 285 ? 47.481 -4.826 17.062 1.00 32.68 304 ASN A O 1
#

Sequen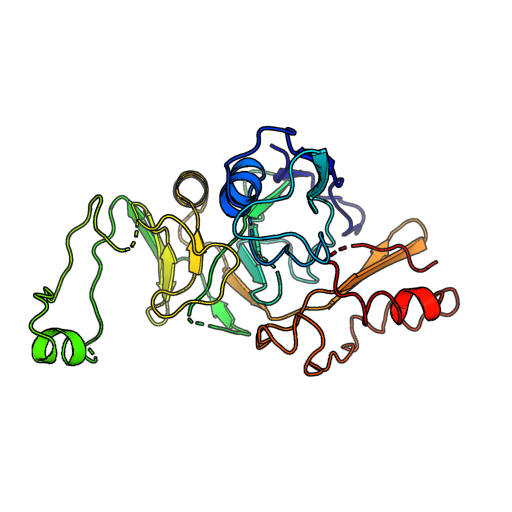ce (272 aa):
NAVTYPLPTDGSRLVGQQNQVITIPDDNKQPLEYFAAKYQGLSNLEANPGVDTYLPKGGSVLNIPQQLILPDTVHEGIIINSAERLYYYPKGTNTVIVLPIGIIGPINNWTTKKVERKKAGPTTWTPTAKHAEYAAAGNPLPAVVPAGPDNPGLYALYIGRRLYAIHGTNANFGIGLRRVSHGCCVRLRNDDIKKFLFENVPVGTRVQFIDEPVKATTEPDGSRYIEVHNPLSTTEEAQFFQGGEIVPITLTQQPVQQAVTSQSDVDQNVVEQQAIIQQNRRSGPVRLN

Nearest PDB structures (foldseek):
  4lzh-assembly1_A  TM=1.003E+00  e=9.354E-56  Klebsiella pneumoniae subsp. pneumoniae MGH 78578
  2mtz-assembly1_A  TM=5.267E-01  e=2.685E-06  Bacillus subtilis subsp. subtilis str. 168
  5bmq-assembly1_A  TM=6.929E-01  e=7.199E-04  Stackebrandtia nassauensis DSM 44728
  7a1c-assembly1_A  TM=5.840E-01  e=1.274E-03  Mycobacterium tuberculosis H37Rv
  5uwv-assembly6_F  TM=6.504E-01  e=6.293E-03  Mycobacteroides abscessus ATCC 19977

Secondary structure (DSSP, 8-state):
-TTEEEPPSSS--EE---EEEE--TT----HHHHHHHT-------SSTT--SSSPPTT-EEEE---EEPPSS-SSEEEEETT--EEEE-TTSSEEEEE--EE---SEEEE--EEEES--B------HHHHHHT----SSBPSSTT----EEEEEETTEEEE--SSSS-TTSB-SS-SEE--HHHHHHHHHH--TT-EEEEE--SEEEEE-TTS-EEEEE---TT--HHHHHTSS-------HHHHHHHTSTT--HHHHHHHHHH----EE--

InterPro domains:
  IPR005490 L,D-transpeptidase catalytic domain [PF03734] (99-230)
  IPR005490 L,D-transpeptidase catalytic domain [PS52029] (97-232)
  IPR005490 L,D-transpeptidase catalytic domain [cd16913] (99-229)
  IPR038063 L,D-transpeptidase catalytic domain-like [G3DSA:2.40.440.10] (89-231)
  IPR038063 L,D-transpeptidase catalytic domain-like [SSF141523] (97-231)
  IPR041597 L,D-transpeptidase C-terminal domain [PF17969] (235-302)
  IPR050979 Bacterial L,D-transpeptidase [PTHR30582] (5-237)

Foldseek 3Di:
DQQKWQDDPQQFFKTGDKDKAAAAQPWQDFVLVVCVVLFAPQLVLQDPPAGRRTGHHGDMDIGPSIDGDADDDLFFWEAALLFFIWGRAPVHNIIGTHFKFFLDAWDKWFFADKDFFDKDQDDPVVVVCVVVVHDDDNIHGGDLQHQHGMWTDTDPPAIEEEGNDSHGGNYHDHDHGIYHYDVVRVVCRVGHDGGTMYTHHHDQKDKDQGPVRWIKIFGAGGNVDDPCCVNVVDPDDDDQDPVRCVGCVDPQFDVVVVVVNRVSRSGIDIGD

B-factor: mean 26.38, std 12.48, range [10.73, 94.31]

Solvent-accessible surface area: 13853 Å² total

Radius of gyration: 19.54 Å; Cα contacts (8 Å, |Δi|>4): 595; chains: 1; bounding box: 44×59×44 Å

Organism: Klebsiella pneumoniae subsp. pneumoniae (strain ATCC 700721 / MGH 78578) (NCBI:txid272620)